Protein AF-A0A4U5P1Z9-F1 (afdb_monomer_lite)

Secondary structure (DSSP, 8-state):
------PPP------------------SSPPP-----HHHHHHHHHHHHHHHHS--------S----PPPPHHHHHHHHHHHHHS-SS-----EEEEEEHHHH--SS--GGG--SSS---HHHH-TTSTTTGGGSTT-GGGG--S--BTTTB-EEEEE-TT----S---GGGPPP-----SSS--------GGGHHHHHHHHHHHSHHHHHH-TTGGG--

Structure (mmCIF, N/CA/C/O backbone):
data_AF-A0A4U5P1Z9-F1
#
_entry.id   AF-A0A4U5P1Z9-F1
#
loop_
_atom_site.group_PDB
_atom_site.id
_atom_site.type_symbol
_atom_site.label_atom_id
_atom_site.label_alt_id
_atom_site.label_comp_id
_atom_site.label_asym_id
_atom_site.label_entity_id
_atom_site.label_seq_id
_atom_site.pdbx_PDB_ins_code
_atom_site.Cartn_x
_atom_site.Cartn_y
_atom_site.Cartn_z
_atom_site.occupancy
_atom_site.B_iso_or_equiv
_atom_site.auth_seq_id
_atom_site.auth_comp_id
_atom_site.auth_asym_id
_atom_site.auth_atom_id
_atom_site.pdbx_PDB_model_num
ATOM 1 N N . MET A 1 1 ? -5.601 13.760 -4.800 1.00 34.75 1 MET A N 1
ATOM 2 C CA . MET A 1 1 ? -6.295 14.333 -5.981 1.00 34.75 1 MET A CA 1
ATOM 3 C C . MET A 1 1 ? -6.859 13.186 -6.807 1.00 34.75 1 MET A C 1
ATOM 5 O O . MET A 1 1 ? -6.092 12.297 -7.129 1.00 34.75 1 MET A O 1
ATOM 9 N N . GLY A 1 2 ? -8.162 13.181 -7.109 1.00 34.03 2 GLY A N 1
ATOM 10 C CA . GLY A 1 2 ? -8.823 12.127 -7.897 1.00 34.03 2 GLY A CA 1
ATOM 11 C C . GLY A 1 2 ? -9.352 12.617 -9.253 1.00 34.03 2 GLY A C 1
ATOM 12 O O . GLY A 1 2 ? -9.637 13.803 -9.425 1.00 34.03 2 GLY A O 1
ATOM 13 N N . THR A 1 3 ? -9.518 11.695 -10.206 1.00 33.50 3 THR A N 1
ATOM 14 C CA . THR A 1 3 ? -10.058 11.907 -11.570 1.00 33.50 3 THR A CA 1
ATOM 15 C C . THR A 1 3 ? -10.601 10.568 -12.111 1.00 33.50 3 THR A C 1
ATOM 17 O O . THR A 1 3 ? -9.949 9.564 -11.882 1.00 33.50 3 THR A O 1
ATOM 20 N N . THR A 1 4 ? -11.721 10.405 -12.843 1.00 28.98 4 THR A N 1
ATOM 21 C CA . THR A 1 4 ? -12.802 11.295 -13.325 1.00 28.98 4 THR A CA 1
ATOM 22 C C . THR A 1 4 ? -14.050 10.474 -13.741 1.00 28.98 4 THR A C 1
ATOM 24 O O . THR A 1 4 ? -13.951 9.404 -14.331 1.00 28.98 4 THR A O 1
ATOM 27 N N . ARG A 1 5 ? -15.237 11.069 -13.537 1.00 31.80 5 ARG A N 1
ATOM 28 C CA . ARG A 1 5 ? -16.588 10.730 -14.057 1.00 31.80 5 ARG A CA 1
ATOM 29 C C . ARG A 1 5 ? -16.705 10.655 -15.598 1.00 31.80 5 ARG A C 1
ATOM 31 O O . ARG A 1 5 ? -16.198 11.528 -16.300 1.00 31.80 5 ARG A O 1
ATOM 38 N N . ARG A 1 6 ? -17.589 9.789 -16.130 1.00 27.52 6 ARG A N 1
ATOM 39 C CA . ARG A 1 6 ? -18.105 9.874 -17.522 1.00 27.52 6 ARG A CA 1
ATOM 40 C C . ARG A 1 6 ? -19.586 10.293 -17.560 1.00 27.52 6 ARG A C 1
ATOM 42 O O . ARG A 1 6 ? -20.479 9.549 -17.174 1.00 27.52 6 ARG A O 1
ATOM 49 N N . ARG A 1 7 ? -19.851 11.510 -18.049 1.00 32.28 7 ARG A N 1
ATOM 50 C CA . ARG A 1 7 ? -21.178 12.159 -18.134 1.00 32.28 7 ARG A CA 1
ATOM 51 C C . ARG A 1 7 ? -21.923 11.745 -19.417 1.00 32.28 7 ARG A C 1
ATOM 53 O O . ARG A 1 7 ? -21.401 11.954 -20.511 1.00 32.28 7 ARG A O 1
ATOM 60 N N . LYS A 1 8 ? -23.166 11.248 -19.322 1.00 30.70 8 LYS A N 1
ATOM 61 C CA . LYS A 1 8 ? -24.110 11.184 -20.463 1.00 30.70 8 LYS A CA 1
ATOM 62 C C . LYS A 1 8 ? -24.981 12.448 -20.496 1.00 30.70 8 LYS A C 1
ATOM 64 O O . LYS A 1 8 ? -25.552 12.864 -19.495 1.00 30.70 8 LYS A O 1
ATOM 69 N N . ARG A 1 9 ? -25.040 13.071 -21.675 1.00 31.81 9 ARG A N 1
ATOM 70 C CA . ARG A 1 9 ? -25.799 14.287 -22.019 1.00 31.81 9 ARG A CA 1
ATOM 71 C C . ARG A 1 9 ? -27.313 14.018 -22.011 1.00 31.81 9 ARG A C 1
ATOM 73 O O . ARG A 1 9 ? -27.753 13.080 -22.670 1.00 31.81 9 ARG A O 1
ATOM 80 N N . ARG A 1 10 ? -28.110 14.917 -21.422 1.00 29.05 10 ARG A N 1
ATOM 81 C CA . ARG A 1 10 ? -29.519 15.126 -21.803 1.00 29.05 10 ARG A CA 1
ATOM 82 C C . ARG A 1 10 ? -29.829 16.628 -21.818 1.00 29.05 10 ARG A C 1
ATOM 84 O O . ARG A 1 10 ? -29.488 17.343 -20.883 1.00 29.05 10 ARG A O 1
ATOM 91 N N . LEU A 1 11 ? -30.378 17.095 -22.937 1.00 32.59 11 LEU A N 1
ATOM 92 C CA . LEU A 1 11 ? -30.862 18.459 -23.182 1.00 32.59 11 LEU A CA 1
ATOM 93 C C . LEU A 1 11 ? -32.264 18.622 -22.568 1.00 32.59 11 LEU A C 1
ATOM 95 O O . LEU A 1 11 ? -33.052 17.699 -22.744 1.00 32.59 11 LEU A O 1
ATOM 99 N N . THR A 1 12 ? -32.562 19.758 -21.909 1.00 30.44 12 THR A N 1
ATOM 100 C CA . THR A 1 12 ? -33.564 20.791 -22.308 1.00 30.44 12 THR A CA 1
ATOM 101 C C . THR A 1 12 ? -33.923 21.779 -21.170 1.00 30.44 12 THR A C 1
ATOM 103 O O . THR A 1 12 ? -34.332 21.357 -20.099 1.00 30.44 12 THR A O 1
ATOM 106 N N . ASN A 1 13 ? -33.786 23.077 -21.490 1.00 28.55 13 ASN A N 1
ATOM 107 C CA . ASN A 1 13 ? -34.477 24.330 -21.097 1.00 28.55 13 ASN A CA 1
ATOM 108 C C . ASN A 1 13 ? -35.061 24.652 -19.691 1.00 28.55 13 ASN A C 1
ATOM 110 O O . ASN A 1 13 ? -36.031 24.054 -19.249 1.00 28.55 13 ASN A O 1
ATOM 114 N N . SER A 1 14 ? -34.536 25.778 -19.160 1.00 31.12 14 SER A N 1
ATOM 115 C CA . SER A 1 14 ? -35.133 26.953 -18.463 1.00 31.12 14 SER A CA 1
ATOM 116 C C . SER A 1 14 ? -36.210 26.778 -17.377 1.00 31.12 14 SER A C 1
ATOM 118 O O . SER A 1 14 ? -37.338 26.436 -17.705 1.00 31.12 14 SER A O 1
ATOM 120 N N . SER A 1 15 ? -35.944 27.221 -16.138 1.00 27.89 15 SER A N 1
ATOM 121 C CA . SER A 1 15 ? -36.161 28.594 -15.614 1.00 27.89 15 SER A CA 1
ATOM 122 C C . SER A 1 15 ? -36.062 28.634 -14.072 1.00 27.89 15 SER A C 1
ATOM 124 O O . SER A 1 15 ? -36.675 27.806 -13.415 1.00 27.89 15 SER A O 1
ATOM 126 N N . SER A 1 16 ? -35.309 29.619 -13.559 1.00 32.00 16 SER A N 1
ATOM 127 C CA . SER A 1 16 ? -35.405 30.339 -12.264 1.00 32.00 16 SER A CA 1
ATOM 128 C C . SER A 1 16 ? -35.694 29.620 -10.929 1.00 32.00 16 SER A C 1
ATOM 130 O O . SER A 1 16 ? -36.785 29.113 -10.710 1.00 32.00 16 SER A O 1
ATOM 132 N N . GLU A 1 17 ? -34.743 29.850 -10.010 1.00 32.66 17 GLU A N 1
ATOM 133 C CA . GLU A 1 17 ? -34.870 30.102 -8.559 1.00 32.66 17 GLU A CA 1
ATOM 134 C C . GLU A 1 17 ? -35.339 28.990 -7.605 1.00 32.66 17 GLU A C 1
ATOM 136 O O . GLU A 1 17 ? -36.446 28.472 -7.691 1.00 32.66 17 GLU A O 1
ATOM 141 N N . GLY A 1 18 ? -34.517 28.770 -6.570 1.00 32.03 18 GLY A N 1
ATOM 142 C CA . GLY A 1 18 ? -34.964 28.269 -5.271 1.00 32.03 18 GLY A CA 1
ATOM 143 C C . GLY A 1 18 ? -34.290 26.980 -4.808 1.00 32.03 18 GLY A C 1
ATOM 144 O O . GLY A 1 18 ? -34.460 25.936 -5.420 1.00 32.03 18 GLY A O 1
ATOM 145 N N . ASN A 1 19 ? -33.630 27.077 -3.651 1.00 30.73 19 ASN A N 1
ATOM 146 C CA . ASN A 1 19 ? -33.148 26.000 -2.778 1.00 30.73 19 ASN A CA 1
ATOM 147 C C . ASN A 1 19 ? -31.841 25.311 -3.190 1.00 30.73 19 ASN A C 1
ATOM 149 O O . ASN A 1 19 ? -31.827 24.262 -3.827 1.00 30.73 19 ASN A O 1
ATOM 153 N N . VAL A 1 20 ? -30.727 25.855 -2.687 1.00 35.28 20 VAL A N 1
ATOM 154 C CA . VAL A 1 20 ? -29.512 25.066 -2.435 1.00 35.28 20 VAL A CA 1
ATOM 155 C C . VAL A 1 20 ? -29.826 24.150 -1.250 1.00 35.28 20 VAL A C 1
ATOM 157 O O . VAL A 1 20 ? -29.559 24.479 -0.098 1.00 35.28 20 VAL A O 1
ATOM 160 N N . ALA A 1 21 ? -30.505 23.042 -1.538 1.00 34.25 21 ALA A N 1
ATOM 161 C CA . ALA A 1 21 ? -30.550 21.902 -0.644 1.00 34.25 21 ALA A CA 1
ATOM 162 C C . ALA A 1 21 ? -29.134 21.318 -0.592 1.00 34.25 21 ALA A C 1
ATOM 164 O O . ALA A 1 21 ? -28.518 21.076 -1.631 1.00 34.25 21 ALA A O 1
ATOM 165 N N . SER A 1 22 ? -28.602 21.148 0.616 1.00 45.97 22 SER A N 1
ATOM 166 C CA . SER A 1 22 ? -27.398 20.364 0.853 1.00 45.97 22 SER A CA 1
ATOM 167 C C . SER A 1 22 ? -27.720 18.903 0.547 1.00 45.97 22 SER A C 1
ATOM 169 O O . SER A 1 22 ? -28.154 18.155 1.420 1.00 45.97 22 SER A O 1
ATOM 171 N N . GLU A 1 23 ? -27.556 18.507 -0.708 1.00 39.09 23 GLU A N 1
ATOM 172 C CA . GLU A 1 23 ? -27.445 17.101 -1.079 1.00 39.09 23 GLU A CA 1
ATOM 173 C C . GLU A 1 23 ? -26.059 16.624 -0.629 1.00 39.09 23 GLU A C 1
ATOM 175 O O . GLU A 1 23 ? -25.105 16.593 -1.405 1.00 39.09 23 GLU A O 1
ATOM 180 N N . THR A 1 24 ? -25.918 16.291 0.656 1.00 43.62 24 THR A N 1
ATOM 181 C CA . THR A 1 24 ? -24.942 15.275 1.053 1.00 43.62 24 THR A CA 1
ATOM 182 C C . THR A 1 24 ? -25.534 13.946 0.615 1.00 43.62 24 THR A C 1
ATOM 184 O O . THR A 1 24 ? -26.192 13.256 1.387 1.00 43.62 24 THR A O 1
ATOM 187 N N . ASP A 1 25 ? -25.392 13.656 -0.674 1.00 43.91 25 ASP A N 1
ATOM 188 C CA . ASP A 1 25 ? -25.542 12.304 -1.184 1.00 43.91 25 ASP A CA 1
ATOM 189 C C . ASP A 1 25 ? -24.443 11.505 -0.467 1.00 43.91 25 ASP A C 1
ATOM 191 O O . ASP A 1 25 ? -23.256 11.723 -0.727 1.00 43.91 25 ASP A O 1
ATOM 195 N N . GLU A 1 26 ? -24.820 10.714 0.543 1.00 57.31 26 GLU A N 1
ATOM 196 C CA . GLU A 1 26 ? -23.933 9.825 1.306 1.00 57.31 26 GLU A CA 1
ATOM 197 C C . GLU A 1 26 ? -23.471 8.690 0.385 1.00 57.31 26 GLU A C 1
ATOM 199 O O . GLU A 1 26 ? -23.819 7.523 0.535 1.00 57.31 26 GLU A O 1
ATOM 204 N N . THR A 1 27 ? -22.730 9.046 -0.659 1.00 63.09 27 THR A N 1
ATOM 205 C CA . THR A 1 27 ? -22.165 8.087 -1.590 1.00 63.09 27 THR A CA 1
ATOM 206 C C . THR A 1 27 ? -21.094 7.301 -0.856 1.00 63.09 27 THR A C 1
ATOM 208 O O . THR A 1 27 ? -20.090 7.881 -0.438 1.00 63.09 27 THR A O 1
ATOM 211 N N . PHE A 1 28 ? -21.312 5.993 -0.732 1.00 69.94 28 PHE A N 1
ATOM 212 C CA . PHE A 1 28 ? -20.343 5.033 -0.219 1.00 69.94 28 PHE A CA 1
ATOM 213 C C . PHE A 1 28 ? -18.974 5.227 -0.892 1.00 69.94 28 PHE A C 1
ATOM 215 O O . PHE A 1 28 ? -18.871 5.181 -2.122 1.00 69.94 28 PHE A O 1
ATOM 222 N N . GLY A 1 29 ? -17.939 5.476 -0.086 1.00 78.12 29 GLY A N 1
ATOM 223 C CA . GLY A 1 29 ? -16.565 5.671 -0.547 1.00 78.12 29 GLY A CA 1
ATOM 224 C C . GLY A 1 29 ? -15.743 6.587 0.362 1.00 78.12 29 GLY A C 1
ATOM 225 O O . GLY A 1 29 ? -16.249 7.182 1.313 1.00 78.12 29 GLY A O 1
ATOM 226 N N . PHE A 1 30 ? -14.451 6.712 0.059 1.00 84.12 30 PHE A N 1
ATOM 227 C CA . PHE A 1 30 ? -13.559 7.604 0.795 1.00 84.12 30 PHE A CA 1
ATOM 228 C C . PHE A 1 30 ? -13.762 9.062 0.376 1.00 84.12 30 PHE A C 1
ATOM 230 O O . PHE A 1 30 ? -13.747 9.407 -0.809 1.00 84.12 30 PHE A O 1
ATOM 237 N N . HIS A 1 31 ? -13.912 9.944 1.362 1.00 86.62 31 HIS A N 1
ATOM 238 C CA . HIS A 1 31 ? -13.997 11.382 1.129 1.00 86.62 31 HIS A CA 1
ATOM 239 C C . HIS A 1 31 ? -12.607 12.019 1.071 1.00 86.62 31 HIS A C 1
ATOM 241 O O . HIS A 1 31 ? -11.658 11.553 1.700 1.00 86.62 31 HIS A O 1
ATOM 247 N N . SER A 1 32 ? -12.483 13.113 0.315 1.00 86.94 32 SER A N 1
ATOM 248 C CA . SER A 1 32 ? -11.229 13.868 0.254 1.00 86.94 32 SER A CA 1
ATOM 249 C C . SER A 1 32 ? -10.907 14.487 1.615 1.00 86.94 32 SER A C 1
ATOM 251 O O . SER A 1 32 ? -11.708 15.252 2.151 1.00 86.94 32 SER A O 1
ATOM 253 N N . GLY A 1 33 ? -9.734 14.153 2.151 1.00 86.62 33 GLY A N 1
ATOM 254 C CA . GLY A 1 33 ? -9.156 14.805 3.324 1.00 86.62 33 GLY A CA 1
ATOM 255 C C . GLY A 1 33 ? -8.413 16.098 2.974 1.00 86.62 33 GLY A C 1
ATOM 256 O O . GLY A 1 33 ? -8.414 16.545 1.825 1.00 86.62 33 GLY A O 1
ATOM 257 N N . SER A 1 34 ? -7.769 16.688 3.980 1.00 90.12 34 SER A N 1
ATOM 258 C CA . SER A 1 34 ? -6.856 17.824 3.808 1.00 90.12 34 SER A CA 1
ATOM 259 C C . SER A 1 34 ? -5.552 17.401 3.125 1.00 90.12 34 SER A C 1
ATOM 261 O O . SER A 1 34 ? -5.161 16.236 3.191 1.00 90.12 34 SER A O 1
ATOM 263 N N . ASP A 1 35 ? -4.858 18.358 2.508 1.00 94.00 35 ASP A N 1
ATOM 264 C CA . ASP A 1 35 ? -3.491 18.155 2.023 1.00 94.00 35 ASP A CA 1
ATOM 265 C C . ASP A 1 35 ? -2.502 18.173 3.201 1.00 94.00 35 ASP A C 1
ATOM 267 O O . ASP A 1 35 ? -2.660 18.961 4.134 1.00 94.00 35 ASP A O 1
ATOM 271 N N . PHE A 1 36 ? -1.469 17.328 3.135 1.00 94.88 36 PHE A N 1
ATOM 272 C CA . PHE A 1 36 ? -0.428 17.220 4.159 1.00 94.88 36 PHE A CA 1
ATOM 273 C C . PHE A 1 36 ? 0.962 17.122 3.529 1.00 94.88 36 PHE A C 1
ATOM 275 O O . PHE A 1 36 ? 1.159 16.465 2.505 1.00 94.88 36 PHE A O 1
ATOM 282 N N . THR A 1 37 ? 1.952 17.709 4.194 1.00 96.75 37 THR A N 1
ATOM 283 C CA . THR A 1 37 ? 3.350 17.278 4.069 1.00 96.75 37 THR A CA 1
ATOM 284 C C . THR A 1 37 ? 3.603 16.017 4.904 1.00 96.75 37 THR A C 1
ATOM 286 O O . THR A 1 37 ? 2.832 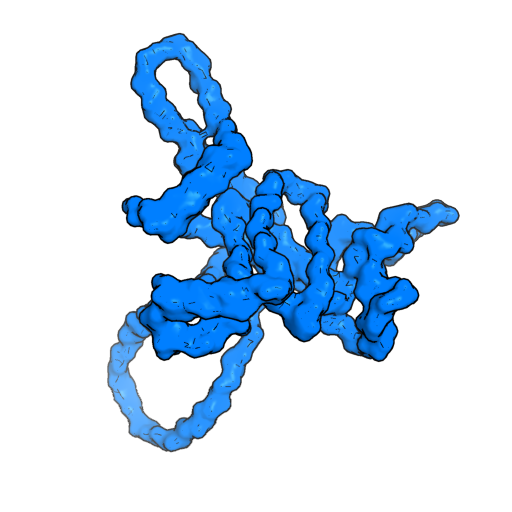15.695 5.807 1.00 96.75 37 THR A O 1
ATOM 289 N N . LEU A 1 38 ? 4.709 15.305 4.648 1.00 95.94 38 LEU A N 1
ATOM 290 C CA . LEU A 1 38 ? 5.081 14.135 5.460 1.00 95.94 38 LEU A CA 1
ATOM 291 C C . LEU A 1 38 ? 5.262 14.489 6.944 1.00 95.94 38 LEU A C 1
ATOM 293 O O . LEU A 1 38 ? 4.816 13.735 7.800 1.00 95.94 38 LEU A O 1
ATOM 297 N N . GLU A 1 39 ? 5.862 15.644 7.245 1.00 97.12 39 GLU A N 1
ATOM 298 C CA . GLU A 1 39 ? 6.083 16.091 8.626 1.00 97.12 39 GLU A CA 1
ATOM 299 C C . GLU A 1 39 ? 4.761 16.390 9.350 1.00 97.12 39 GLU A C 1
ATOM 301 O O . GLU A 1 39 ? 4.590 16.047 10.519 1.00 97.12 39 GLU A O 1
ATOM 306 N N . GLU A 1 40 ? 3.810 17.036 8.672 1.00 97.75 40 GLU A N 1
ATOM 307 C CA . GLU A 1 40 ? 2.489 17.310 9.246 1.00 97.75 40 GLU A CA 1
ATOM 308 C C . GLU A 1 40 ? 1.698 16.018 9.454 1.00 97.75 40 GLU A C 1
ATOM 310 O O . GLU A 1 40 ? 1.094 15.836 10.510 1.00 97.75 40 GLU A O 1
ATOM 315 N N . PHE A 1 41 ? 1.744 15.104 8.482 1.00 97.50 41 PHE A N 1
ATOM 316 C CA . PHE A 1 41 ? 1.058 13.820 8.574 1.00 97.50 41 PHE A CA 1
ATOM 317 C C . PHE A 1 41 ? 1.620 12.949 9.705 1.00 97.50 41 PHE A C 1
ATOM 319 O O . PHE A 1 41 ? 0.856 12.324 10.434 1.00 97.50 41 PHE A O 1
ATOM 326 N N . GLU A 1 42 ? 2.941 12.935 9.898 1.00 97.12 42 GLU A N 1
ATOM 327 C CA . GLU A 1 42 ? 3.586 12.219 11.004 1.00 97.12 42 GLU A CA 1
ATOM 328 C C . GLU A 1 42 ? 3.128 12.753 12.369 1.00 97.12 42 GLU A C 1
ATOM 330 O O . GLU A 1 42 ? 2.801 11.969 13.263 1.00 97.12 42 GLU A O 1
ATOM 335 N N . LYS A 1 43 ? 3.035 14.082 12.525 1.00 97.25 43 LYS A N 1
ATOM 336 C CA . LYS A 1 43 ? 2.525 14.708 13.757 1.00 97.25 43 LYS A CA 1
ATOM 337 C C . LYS A 1 43 ? 1.065 14.346 14.016 1.00 97.25 43 LYS A C 1
ATOM 339 O O . LYS A 1 43 ? 0.727 14.006 15.147 1.00 97.25 43 LYS A O 1
ATOM 344 N N . GLU A 1 44 ? 0.225 14.390 12.985 1.00 96.75 44 GLU A N 1
ATOM 345 C CA . GLU A 1 44 ? -1.191 14.019 13.086 1.00 96.75 44 GLU A CA 1
ATOM 346 C C . GLU A 1 44 ? -1.355 12.535 13.445 1.00 96.75 44 GLU A C 1
ATOM 348 O O . GLU A 1 44 ? -2.117 12.185 14.345 1.00 96.75 44 GLU A O 1
ATOM 353 N N . ALA A 1 45 ? -0.579 11.654 12.808 1.00 96.56 45 ALA A N 1
ATOM 354 C CA . ALA A 1 45 ? -0.587 10.221 13.081 1.00 96.56 45 ALA A CA 1
ATOM 355 C C . ALA A 1 45 ? -0.153 9.901 14.521 1.00 96.56 45 ALA A C 1
ATOM 357 O O . ALA A 1 45 ? -0.778 9.073 15.192 1.00 96.56 45 ALA A O 1
ATOM 358 N N . ALA A 1 46 ? 0.894 10.572 15.008 1.00 94.44 46 ALA A N 1
ATOM 359 C CA . ALA A 1 46 ? 1.369 10.429 16.378 1.00 94.44 46 ALA A CA 1
ATOM 360 C C . ALA A 1 46 ? 0.331 10.933 17.392 1.00 94.44 46 ALA A C 1
ATOM 362 O O . ALA A 1 46 ? 0.050 10.239 18.371 1.00 94.44 46 ALA A O 1
ATOM 363 N N . TYR A 1 47 ? -0.272 12.097 17.131 1.00 94.75 47 TYR A N 1
ATOM 364 C CA . TYR A 1 47 ? -1.328 12.667 17.967 1.00 94.75 47 TYR A CA 1
ATOM 365 C C . TYR A 1 47 ? -2.547 11.742 18.044 1.00 94.75 47 TYR A C 1
ATOM 367 O O . TYR A 1 47 ? -3.018 11.439 19.138 1.00 94.75 47 TYR A O 1
ATOM 375 N N . PHE A 1 48 ? -3.003 11.214 16.904 1.00 95.38 48 PHE A N 1
ATOM 376 C CA . PHE A 1 48 ? -4.099 10.248 16.855 1.00 95.38 48 PHE A CA 1
ATOM 377 C C . PHE A 1 48 ? -3.811 9.017 17.722 1.00 95.38 48 PHE A C 1
ATOM 379 O O . PHE A 1 48 ? -4.630 8.651 18.564 1.00 95.38 48 PHE A O 1
ATOM 386 N N . LYS A 1 49 ? -2.635 8.397 17.559 1.00 93.31 49 LYS A N 1
ATOM 387 C CA . LYS A 1 49 ? -2.250 7.190 18.308 1.00 93.31 49 LYS A CA 1
ATOM 388 C C . LYS A 1 49 ? -2.167 7.468 19.814 1.00 93.31 49 LYS A C 1
ATOM 390 O O . LYS A 1 49 ? -2.613 6.649 20.614 1.00 93.31 49 LYS A O 1
ATOM 395 N N . GLU A 1 50 ? -1.648 8.632 20.205 1.00 91.56 50 GLU A N 1
ATOM 396 C CA . GLU A 1 50 ? -1.585 9.057 21.606 1.00 91.56 50 GLU A CA 1
ATOM 397 C C . GLU A 1 50 ? -2.969 9.340 22.198 1.00 91.56 50 GLU A C 1
ATOM 399 O O . GLU A 1 50 ? -3.247 8.903 23.309 1.00 91.56 50 GLU A O 1
ATOM 404 N N . CYS A 1 51 ? -3.870 10.002 21.475 1.00 90.81 51 CYS A N 1
ATOM 405 C CA . CYS A 1 51 ? -5.234 10.221 21.953 1.00 90.81 51 CYS A CA 1
ATOM 406 C C . CYS A 1 51 ? -6.037 8.919 22.051 1.00 90.81 51 CYS A C 1
ATOM 408 O O . CYS A 1 51 ? -6.792 8.748 23.006 1.00 90.81 51 CYS A O 1
ATOM 410 N N . TYR A 1 52 ? -5.865 8.010 21.089 1.00 92.38 52 TYR A N 1
ATOM 411 C CA . TYR A 1 52 ? -6.621 6.762 21.028 1.00 92.38 52 TYR A CA 1
ATOM 412 C C . TYR A 1 52 ? -6.184 5.765 22.108 1.00 92.38 52 TYR A C 1
ATOM 414 O O . TYR A 1 52 ? -7.016 5.208 22.817 1.00 92.38 52 TYR A O 1
ATOM 422 N N . PHE A 1 53 ? -4.872 5.559 22.268 1.00 90.50 53 PHE A N 1
ATOM 423 C CA . PHE A 1 53 ? -4.332 4.549 23.185 1.00 90.50 53 PHE A CA 1
ATOM 424 C C . PHE A 1 53 ? -3.778 5.134 24.491 1.00 90.50 53 PHE A C 1
ATOM 426 O O . PHE A 1 53 ? -3.727 4.442 25.502 1.00 90.50 53 PHE A O 1
ATOM 433 N N . GLY A 1 54 ? -3.360 6.400 24.514 1.00 72.75 54 GLY A N 1
ATOM 434 C CA . GLY A 1 54 ? -2.591 6.985 25.620 1.00 72.75 54 GLY A CA 1
ATOM 435 C C . GLY A 1 54 ? -3.360 7.197 26.925 1.00 72.75 54 GLY A C 1
ATOM 436 O O . GLY A 1 54 ? -2.733 7.451 27.953 1.00 72.75 54 GLY A O 1
ATOM 437 N N . THR A 1 55 ? -4.686 7.046 26.931 1.00 60.38 55 THR A N 1
ATOM 438 C CA . THR A 1 55 ? -5.497 7.172 28.150 1.00 60.38 55 THR A CA 1
ATOM 439 C C . THR A 1 55 ? -5.929 5.796 28.634 1.00 60.38 55 THR A C 1
ATOM 441 O O . THR A 1 55 ? -7.069 5.375 28.458 1.00 60.38 55 THR A O 1
ATOM 444 N N . LYS A 1 56 ? 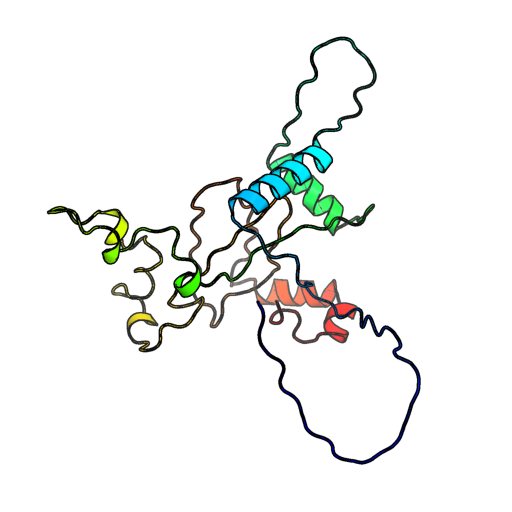-5.013 5.070 29.275 1.00 53.75 56 LYS A N 1
ATOM 445 C CA . LYS A 1 56 ? -5.438 3.996 30.170 1.00 53.75 56 LYS A CA 1
ATOM 446 C C . LYS A 1 56 ? -5.883 4.674 31.461 1.00 53.75 56 LYS A C 1
ATOM 448 O O . LYS A 1 56 ? -5.038 5.205 32.178 1.00 53.75 56 LYS A O 1
ATOM 453 N N . ASP A 1 57 ? -7.188 4.683 31.732 1.00 48.31 57 ASP A N 1
ATOM 454 C CA . ASP A 1 57 ? -7.759 5.022 33.041 1.00 48.31 57 ASP A CA 1
ATOM 455 C C . ASP A 1 57 ? -7.193 4.061 34.100 1.00 48.31 57 ASP A C 1
ATOM 457 O O . ASP A 1 57 ? -7.812 3.072 34.494 1.00 48.31 57 ASP A O 1
ATOM 461 N N . LEU A 1 58 ? -5.968 4.319 34.552 1.00 45.94 58 LEU A N 1
ATOM 462 C CA . LEU A 1 58 ? -5.463 3.771 35.791 1.00 45.94 58 LEU A CA 1
ATOM 463 C C . LEU A 1 58 ? -5.993 4.679 36.886 1.00 45.94 58 LEU A C 1
ATOM 465 O O . LEU A 1 58 ? -5.452 5.746 37.176 1.00 45.94 58 LEU A O 1
ATOM 469 N N . MET A 1 59 ? -7.094 4.227 37.481 1.00 48.03 59 MET A N 1
ATOM 470 C CA . MET A 1 59 ? -7.357 4.529 38.875 1.00 48.03 59 MET A CA 1
ATOM 471 C C . MET A 1 59 ? -6.058 4.309 39.661 1.00 48.03 59 MET A C 1
ATOM 473 O O . MET A 1 59 ? -5.565 3.190 39.745 1.00 48.03 59 MET A O 1
ATOM 477 N N . ASP A 1 60 ? -5.515 5.418 40.155 1.00 56.97 60 ASP A N 1
ATOM 478 C CA . ASP A 1 60 ? -4.929 5.566 41.484 1.00 56.97 60 ASP A CA 1
ATOM 479 C C . ASP A 1 60 ? -4.036 4.410 41.971 1.00 56.97 60 ASP A C 1
ATOM 481 O O . ASP A 1 60 ? -4.505 3.518 42.671 1.00 56.97 60 ASP A O 1
ATOM 485 N N . ASP A 1 61 ? -2.737 4.471 41.659 1.00 46.62 61 ASP A N 1
ATOM 486 C CA . ASP A 1 61 ? -1.707 4.220 42.679 1.00 46.62 61 ASP A CA 1
ATOM 487 C C . ASP A 1 61 ? -0.358 4.841 42.268 1.00 46.62 61 ASP A C 1
ATOM 489 O O . ASP A 1 61 ? 0.484 4.202 41.645 1.00 46.62 61 ASP A O 1
ATOM 493 N N . GLY A 1 62 ? -0.190 6.135 42.564 1.00 53.50 62 GLY A N 1
ATOM 494 C CA . GLY A 1 62 ? 1.061 6.761 43.029 1.00 53.50 62 GLY A CA 1
ATOM 495 C C . GLY A 1 62 ? 2.418 6.555 42.328 1.00 53.50 62 GLY A C 1
ATOM 496 O O . GLY A 1 62 ? 3.401 7.060 42.865 1.00 53.50 62 GLY A O 1
ATOM 497 N N . ASN A 1 63 ? 2.532 5.881 41.184 1.00 50.94 63 ASN A N 1
ATOM 498 C CA . ASN A 1 63 ? 3.812 5.590 40.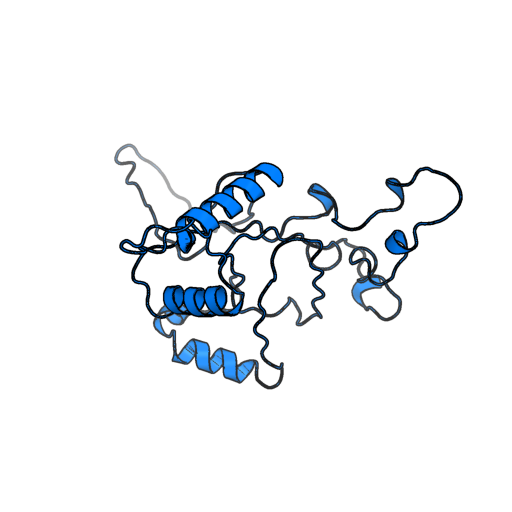536 1.00 50.94 63 ASN A CA 1
ATOM 499 C C . ASN A 1 63 ? 3.761 5.896 39.036 1.00 50.94 63 ASN A C 1
ATOM 501 O O . ASN A 1 63 ? 2.866 5.437 38.339 1.00 50.94 63 ASN A O 1
ATOM 505 N N . GLU A 1 64 ? 4.735 6.701 38.599 1.00 53.78 64 GLU A N 1
ATOM 506 C CA . GLU A 1 64 ? 5.165 7.017 37.227 1.00 53.78 64 GLU A CA 1
ATOM 507 C C . GLU A 1 64 ? 4.184 6.649 36.099 1.00 53.78 64 GLU A C 1
ATOM 509 O O . GLU A 1 64 ? 4.006 5.482 35.759 1.00 53.78 64 GLU A O 1
ATOM 514 N N . THR A 1 65 ? 3.602 7.669 35.457 1.00 53.53 65 THR A N 1
ATOM 515 C CA . THR A 1 65 ? 2.804 7.561 34.227 1.00 53.53 65 THR A CA 1
ATOM 516 C C . THR A 1 65 ? 3.610 6.876 33.120 1.00 53.53 65 THR A C 1
ATOM 518 O O . THR A 1 65 ? 4.288 7.521 32.320 1.00 53.53 65 THR A O 1
ATOM 521 N N . GLN A 1 66 ? 3.556 5.546 33.065 1.00 55.31 66 GLN A N 1
ATOM 522 C CA . GLN A 1 66 ? 4.081 4.784 31.943 1.00 55.31 66 GLN A CA 1
ATOM 523 C C . GLN A 1 66 ? 3.191 5.066 30.736 1.00 55.31 66 GLN A C 1
ATOM 525 O O . GLN A 1 66 ? 2.032 4.652 30.693 1.00 55.31 66 GLN A O 1
ATOM 530 N N . LYS A 1 67 ? 3.742 5.795 29.759 1.00 65.12 67 LYS A N 1
ATOM 531 C CA . LYS A 1 67 ? 3.146 5.935 28.431 1.00 65.12 67 LYS A CA 1
ATOM 532 C C . LYS A 1 67 ? 2.968 4.525 27.870 1.00 65.12 67 LYS A C 1
ATOM 534 O O . LYS A 1 67 ? 3.951 3.832 27.618 1.00 65.12 67 LYS A O 1
ATOM 539 N N . TRP A 1 68 ? 1.722 4.073 27.776 1.00 73.50 68 TRP A N 1
ATOM 540 C CA . TRP A 1 68 ? 1.423 2.762 27.221 1.00 73.50 68 TRP A CA 1
ATOM 541 C C . TRP A 1 68 ? 1.526 2.847 25.701 1.00 73.50 68 TRP A C 1
ATOM 543 O O . TRP A 1 68 ? 0.838 3.646 25.068 1.00 73.50 68 TRP A O 1
ATOM 553 N N . GLU A 1 69 ? 2.408 2.035 25.129 1.00 84.69 69 GLU A N 1
ATOM 554 C CA . GLU A 1 69 ? 2.498 1.834 23.688 1.00 84.69 69 GLU A CA 1
ATOM 555 C C . GLU A 1 69 ? 1.842 0.488 23.352 1.00 84.69 69 GLU A C 1
ATOM 557 O O . GLU A 1 69 ? 2.238 -0.533 23.926 1.00 84.69 69 GLU A O 1
ATOM 562 N N . PRO A 1 70 ? 0.823 0.465 22.475 1.00 91.12 70 PRO A N 1
ATOM 563 C CA . PRO A 1 70 ? 0.148 -0.772 22.107 1.00 91.12 70 PRO A CA 1
ATOM 564 C C . PRO A 1 70 ? 1.063 -1.652 21.245 1.00 91.12 70 PRO A C 1
ATOM 566 O O . PRO A 1 70 ? 1.808 -1.154 20.395 1.00 91.12 70 PRO A O 1
ATOM 569 N N . SER A 1 71 ? 0.988 -2.967 21.449 1.00 94.31 71 SER A N 1
ATOM 570 C CA . SER A 1 71 ? 1.634 -3.949 20.573 1.00 94.31 71 SER A CA 1
ATOM 571 C C . SER A 1 71 ? 0.933 -4.043 19.210 1.00 94.31 71 SER A C 1
ATOM 573 O O . SER A 1 71 ? -0.150 -3.486 19.007 1.00 94.31 71 SER A O 1
ATOM 575 N N . VAL A 1 72 ? 1.542 -4.759 18.258 1.00 96.38 72 VAL A N 1
ATOM 576 C CA . VAL A 1 72 ? 0.922 -5.013 16.945 1.00 96.38 72 VAL A CA 1
ATOM 577 C C . VAL A 1 72 ? -0.374 -5.805 17.120 1.00 96.38 72 VAL A C 1
ATOM 579 O O . VAL A 1 72 ? -1.370 -5.483 16.481 1.00 96.38 72 VAL A O 1
ATOM 582 N N . GLU A 1 73 ? -0.383 -6.773 18.033 1.00 96.56 73 GLU A N 1
ATOM 583 C CA . GLU A 1 73 ? -1.541 -7.600 18.363 1.00 96.56 73 GLU A CA 1
ATOM 584 C C . GLU A 1 73 ? -2.661 -6.782 19.028 1.00 96.56 73 GLU A C 1
ATOM 586 O O . GLU A 1 73 ? -3.836 -6.996 18.729 1.00 96.56 73 GLU A O 1
ATOM 591 N N . ASP A 1 74 ? -2.311 -5.816 19.889 1.00 95.44 74 ASP A N 1
ATOM 592 C CA . ASP A 1 74 ? -3.289 -4.894 20.486 1.00 95.44 74 ASP A CA 1
ATOM 593 C C . ASP A 1 74 ? -3.955 -4.027 19.406 1.00 95.44 74 ASP A C 1
ATOM 595 O O . ASP A 1 74 ? -5.175 -3.860 19.408 1.00 95.44 74 ASP A O 1
ATOM 599 N N . ILE A 1 75 ? -3.164 -3.497 18.463 1.00 96.62 75 ILE A N 1
ATOM 600 C CA . ILE A 1 75 ? -3.668 -2.693 17.339 1.00 96.62 75 ILE A CA 1
ATOM 601 C C . ILE A 1 75 ? -4.530 -3.550 16.403 1.00 96.62 75 ILE A C 1
ATOM 603 O O . ILE A 1 75 ? -5.590 -3.096 15.981 1.00 96.62 75 ILE A O 1
ATOM 607 N N . GLU A 1 76 ? -4.109 -4.774 16.078 1.00 98.25 76 GLU A N 1
ATOM 608 C CA . GLU A 1 76 ? -4.861 -5.689 15.210 1.00 98.25 76 GLU A CA 1
ATOM 609 C C . GLU A 1 76 ? -6.214 -6.068 15.825 1.00 98.25 76 GLU A C 1
ATOM 611 O O . GLU A 1 76 ? -7.249 -5.999 15.158 1.00 98.25 76 GLU A O 1
ATOM 616 N N . GLY A 1 77 ? -6.222 -6.428 17.112 1.00 97.44 77 GLY A N 1
ATOM 617 C CA . GLY A 1 77 ? -7.445 -6.773 17.831 1.00 97.44 77 GLY A CA 1
ATOM 618 C C . GLY A 1 77 ? -8.415 -5.597 17.919 1.00 97.44 77 GLY A C 1
ATOM 619 O O . GLY A 1 77 ? -9.617 -5.764 17.704 1.00 97.44 77 GLY A O 1
ATOM 620 N N . GLU A 1 78 ? -7.894 -4.401 18.186 1.00 96.69 78 GLU A N 1
ATOM 621 C CA . GLU A 1 78 ? -8.706 -3.191 18.254 1.00 96.69 78 GLU A CA 1
ATOM 622 C C . GLU A 1 78 ? -9.240 -2.767 16.882 1.00 96.69 78 GLU A C 1
ATOM 624 O O . GLU A 1 78 ? -10.412 -2.415 16.766 1.00 96.69 78 GLU A O 1
ATOM 629 N N . TYR A 1 79 ? -8.434 -2.893 15.826 1.00 97.81 79 TYR A N 1
ATOM 630 C CA . TYR A 1 79 ? -8.872 -2.664 14.451 1.00 97.81 79 TYR A CA 1
ATOM 631 C C . TYR A 1 79 ? -10.091 -3.523 14.097 1.00 97.81 79 TYR A C 1
ATOM 633 O O . TYR A 1 79 ? -11.123 -3.002 13.669 1.00 97.81 79 TYR A O 1
ATOM 641 N N . TRP A 1 80 ? -10.014 -4.837 14.332 1.00 97.88 80 TRP A N 1
ATOM 642 C CA . TRP A 1 80 ? -11.137 -5.730 14.046 1.00 97.88 80 TRP A CA 1
ATOM 643 C C . TRP A 1 80 ? -12.333 -5.491 14.963 1.00 97.88 80 TRP A C 1
ATOM 645 O O . TRP A 1 80 ? -13.470 -5.632 14.518 1.00 97.88 80 TRP A O 1
ATOM 655 N N . ARG A 1 81 ? -12.121 -5.062 16.214 1.00 97.00 81 ARG A N 1
ATOM 656 C CA . ARG A 1 81 ? -13.222 -4.647 17.092 1.00 97.00 81 ARG A CA 1
ATOM 657 C C . ARG A 1 81 ? -13.982 -3.457 16.501 1.00 97.00 81 ARG A C 1
ATOM 659 O O . ARG A 1 81 ? -15.210 -3.505 16.486 1.00 97.00 81 ARG A O 1
ATOM 666 N N . ILE A 1 82 ? -13.280 -2.435 16.002 1.00 96.81 82 ILE A N 1
ATOM 667 C CA . ILE A 1 82 ? -13.893 -1.265 15.350 1.00 96.81 82 ILE A CA 1
ATOM 668 C C . ILE A 1 82 ? -14.697 -1.706 14.118 1.00 96.81 82 ILE A C 1
ATOM 670 O O . ILE A 1 82 ? -15.843 -1.292 13.958 1.00 96.81 82 ILE A O 1
ATOM 674 N N . VAL A 1 83 ? -14.121 -2.570 13.274 1.00 94.88 83 VAL A N 1
ATOM 675 C CA . VAL A 1 83 ? -14.747 -3.030 12.022 1.00 94.88 83 VAL A CA 1
ATOM 676 C C . VAL A 1 83 ? -15.971 -3.919 12.275 1.00 94.88 83 VAL A C 1
ATOM 678 O O . VAL A 1 83 ? -17.010 -3.731 11.648 1.00 94.88 83 VAL A O 1
ATOM 681 N N . GLU A 1 84 ? -15.875 -4.891 13.182 1.00 94.62 84 GLU A N 1
ATOM 682 C CA . GLU A 1 84 ? -16.943 -5.873 13.411 1.00 94.62 84 GLU A CA 1
ATOM 683 C C . GLU A 1 84 ? -18.026 -5.380 14.378 1.00 94.62 84 GLU A C 1
ATOM 685 O O . GLU A 1 84 ? -19.181 -5.808 14.298 1.00 94.62 84 GLU A O 1
ATOM 690 N N . LYS A 1 85 ? -17.652 -4.541 15.350 1.00 94.38 85 LYS A N 1
ATOM 691 C CA . LYS A 1 85 ? -18.514 -4.098 16.456 1.00 94.38 85 LYS A CA 1
ATOM 692 C C . LYS A 1 85 ? -18.279 -2.614 16.751 1.00 94.38 85 LYS A C 1
ATOM 694 O O . LYS A 1 85 ? -17.779 -2.281 17.832 1.00 94.38 85 LYS A O 1
ATOM 699 N N . PRO A 1 86 ? -18.659 -1.721 15.822 1.00 91.81 86 PRO A N 1
ATOM 700 C CA . PRO A 1 86 ? -18.437 -0.293 15.985 1.00 91.81 86 PRO A CA 1
ATOM 701 C C . PRO A 1 86 ? -19.219 0.232 17.194 1.00 91.81 86 PRO A C 1
ATOM 703 O O . PRO A 1 86 ? -20.447 0.141 17.252 1.00 91.81 86 PRO A O 1
ATOM 706 N N . THR A 1 87 ? -18.498 0.773 18.173 1.00 92.50 87 THR A N 1
ATOM 707 C CA . THR A 1 87 ? -19.063 1.477 19.340 1.00 92.50 87 THR A CA 1
ATOM 708 C C . THR A 1 87 ? -18.961 2.990 19.196 1.00 92.50 87 THR A C 1
ATOM 710 O O . THR A 1 87 ? -19.789 3.715 19.746 1.00 92.50 87 THR A O 1
ATOM 713 N N . GLU A 1 88 ? -17.996 3.455 18.405 1.00 91.19 88 GLU A N 1
ATOM 714 C CA . GLU A 1 88 ? -17.780 4.852 18.062 1.00 91.19 88 GLU A CA 1
ATOM 715 C C . GLU A 1 88 ? -17.368 5.002 16.596 1.00 91.19 88 GLU A C 1
ATOM 717 O O . GLU A 1 88 ? -16.945 4.050 15.938 1.00 91.19 88 GLU A O 1
ATOM 722 N N . GLU A 1 89 ? -17.513 6.221 16.080 1.00 92.88 89 GLU A N 1
ATOM 723 C CA . GLU A 1 89 ? -17.035 6.578 14.750 1.00 92.88 89 GLU A CA 1
ATOM 724 C C . GLU A 1 89 ? -15.533 6.888 14.820 1.00 92.88 89 GLU A C 1
ATOM 726 O O . GLU A 1 89 ? -15.120 7.868 15.443 1.00 92.88 89 GLU A O 1
ATOM 731 N N . VAL A 1 90 ? -14.717 6.064 14.160 1.00 94.75 90 VAL A N 1
ATOM 732 C CA . VAL A 1 90 ? -13.266 6.261 14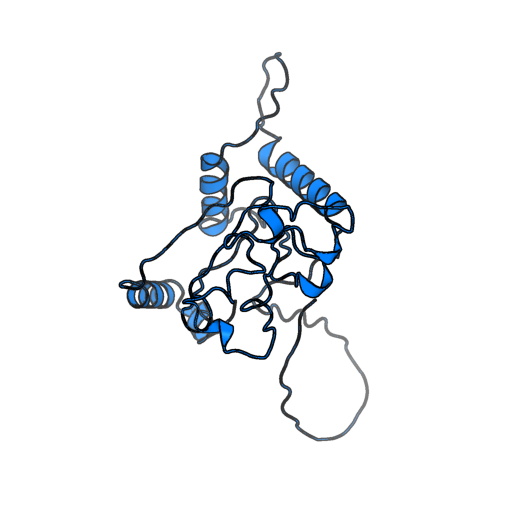.060 1.00 94.75 90 VAL A CA 1
ATOM 733 C C . VAL A 1 90 ? -12.924 6.700 12.641 1.00 94.75 90 VAL A C 1
ATOM 735 O O . VAL A 1 90 ? -13.197 5.987 11.677 1.00 94.75 90 VAL A O 1
ATOM 738 N N . LYS A 1 91 ? -12.320 7.885 12.506 1.00 94.50 91 LYS A N 1
ATOM 739 C CA . LYS A 1 91 ? -11.870 8.438 11.221 1.00 94.50 91 LYS A CA 1
ATOM 740 C C . LYS A 1 91 ? -10.358 8.477 11.181 1.00 94.50 91 LYS A C 1
ATOM 742 O O . LYS A 1 91 ? -9.727 8.966 12.113 1.00 94.50 91 LYS A O 1
ATOM 747 N N . VAL A 1 92 ? -9.804 8.009 10.073 1.00 96.38 92 VAL A N 1
ATOM 748 C CA . VAL A 1 92 ? -8.366 8.011 9.814 1.00 96.38 92 VAL A CA 1
ATOM 749 C C . VAL A 1 92 ? -8.091 8.526 8.413 1.00 96.38 92 VAL A C 1
ATOM 751 O O . VAL A 1 92 ? -8.959 8.501 7.540 1.00 96.38 92 VAL A O 1
ATOM 754 N N . LEU A 1 93 ? -6.876 9.014 8.208 1.00 96.38 93 LEU A N 1
ATOM 755 C CA . LEU A 1 93 ? -6.409 9.510 6.922 1.00 96.38 93 LEU A CA 1
ATOM 756 C C . LEU A 1 93 ? -5.569 8.440 6.230 1.00 96.38 93 LEU A C 1
ATOM 758 O O . LEU A 1 93 ? -4.945 7.603 6.880 1.00 96.38 93 LEU A O 1
ATOM 762 N N . TYR A 1 94 ? -5.530 8.460 4.902 1.00 96.94 94 TYR A N 1
ATOM 763 C CA . TYR A 1 94 ? -4.653 7.582 4.138 1.00 96.94 94 TYR A CA 1
ATOM 764 C C . TYR A 1 94 ? -4.227 8.260 2.835 1.00 96.94 94 TYR A C 1
ATOM 766 O O . TYR A 1 94 ? -5.064 8.626 2.014 1.00 96.94 94 TYR A O 1
ATOM 774 N N . GLY A 1 95 ? -2.919 8.456 2.659 1.00 95.88 95 GLY A N 1
ATOM 775 C CA . GLY A 1 95 ? -2.331 8.937 1.413 1.00 95.88 95 GLY A CA 1
ATOM 776 C C . GLY A 1 95 ? -2.022 7.761 0.496 1.00 95.88 95 GLY A C 1
ATOM 777 O O . GLY A 1 95 ? -0.891 7.279 0.497 1.00 95.88 95 GLY A O 1
ATOM 778 N N . ALA A 1 96 ? -3.026 7.278 -0.234 1.00 93.88 96 ALA A N 1
ATOM 779 C CA . ALA A 1 96 ? -2.887 6.185 -1.195 1.00 93.88 96 ALA A CA 1
ATOM 780 C C . ALA A 1 96 ? -2.597 6.684 -2.619 1.00 93.88 96 ALA A C 1
ATOM 782 O O . ALA A 1 96 ? -2.882 7.838 -2.948 1.00 93.88 96 ALA A O 1
ATOM 783 N N . ASP A 1 97 ? -2.017 5.799 -3.434 1.00 92.62 97 ASP A N 1
ATOM 784 C CA . ASP A 1 97 ? -1.820 5.960 -4.881 1.00 92.62 97 ASP A CA 1
ATOM 785 C C . ASP A 1 97 ? -1.098 7.259 -5.274 1.00 92.62 97 ASP A C 1
ATOM 787 O O . ASP A 1 97 ? -1.405 7.924 -6.267 1.00 92.62 97 ASP A O 1
ATOM 791 N N . LEU A 1 98 ? -0.108 7.652 -4.466 1.00 93.00 98 LEU A N 1
ATOM 792 C CA . LEU A 1 98 ? 0.679 8.851 -4.722 1.00 93.00 98 LEU A CA 1
ATOM 793 C C . LEU A 1 98 ? 1.703 8.566 -5.821 1.00 93.00 98 LEU A C 1
ATOM 795 O O . LEU A 1 98 ? 2.607 7.741 -5.665 1.00 93.00 98 LEU A O 1
ATOM 799 N N . GLU A 1 99 ? 1.599 9.280 -6.938 1.00 90.06 99 GLU A N 1
ATOM 800 C CA . GLU A 1 99 ? 2.497 9.074 -8.071 1.00 90.06 99 GLU A CA 1
ATOM 801 C C . GLU A 1 99 ? 3.932 9.508 -7.751 1.00 90.06 99 GLU A C 1
ATOM 803 O O . GLU A 1 99 ? 4.230 10.695 -7.571 1.00 90.06 99 GLU A O 1
ATOM 808 N N . THR A 1 100 ? 4.868 8.558 -7.780 1.00 92.88 100 THR A N 1
ATOM 809 C CA . THR A 1 100 ? 6.294 8.855 -7.556 1.00 92.88 100 THR A CA 1
ATOM 810 C C . THR A 1 100 ? 6.929 9.672 -8.685 1.00 92.88 100 THR A C 1
ATOM 812 O O . THR A 1 100 ? 8.015 10.232 -8.509 1.00 92.88 100 THR A O 1
ATOM 815 N N . ALA A 1 101 ? 6.265 9.790 -9.840 1.00 88.06 101 ALA A N 1
ATOM 816 C CA . ALA A 1 101 ? 6.638 10.741 -10.886 1.00 88.06 101 ALA A CA 1
ATOM 817 C C . ALA A 1 101 ? 6.477 12.202 -10.424 1.00 88.06 101 ALA A C 1
ATOM 819 O O . ALA A 1 101 ? 7.263 13.056 -10.830 1.00 88.06 101 ALA A O 1
ATOM 820 N N . THR A 1 102 ? 5.502 12.466 -9.549 1.00 89.31 102 THR A N 1
ATOM 821 C CA . THR A 1 102 ? 5.179 13.803 -9.035 1.00 89.31 102 THR A CA 1
ATOM 822 C C . THR A 1 102 ? 5.894 14.084 -7.716 1.00 89.31 102 THR A C 1
ATOM 824 O O . THR A 1 102 ? 6.534 15.123 -7.568 1.00 89.31 102 THR A O 1
ATOM 827 N N . PHE A 1 103 ? 5.820 13.151 -6.764 1.00 90.25 103 PHE A N 1
ATOM 828 C CA . PHE A 1 103 ? 6.344 13.341 -5.404 1.00 90.25 103 PHE A CA 1
ATOM 829 C C . PHE A 1 103 ? 7.786 12.857 -5.215 1.00 90.25 103 PHE A C 1
ATOM 831 O O . PHE A 1 103 ? 8.404 13.118 -4.185 1.00 90.25 103 PHE A O 1
ATOM 838 N N . GLY A 1 104 ? 8.342 12.170 -6.214 1.00 92.56 104 GLY A N 1
ATOM 839 C CA . GLY A 1 104 ? 9.598 11.445 -6.079 1.00 92.56 104 GLY A CA 1
ATOM 840 C C . GLY A 1 104 ? 9.391 10.033 -5.530 1.00 92.56 104 GLY A C 1
ATOM 841 O O . GLY A 1 104 ? 8.358 9.693 -4.959 1.00 92.56 104 GLY A O 1
ATOM 842 N N . SER A 1 105 ? 10.388 9.179 -5.752 1.00 94.19 105 SER A N 1
ATOM 843 C CA . SER A 1 105 ? 10.410 7.817 -5.211 1.00 94.19 105 SER A CA 1
ATOM 844 C C . SER A 1 105 ? 11.168 7.807 -3.886 1.00 94.19 105 SER A C 1
ATOM 846 O O . SER A 1 105 ? 12.113 8.576 -3.720 1.00 94.19 105 SER A O 1
ATOM 848 N N . GLY A 1 106 ? 10.813 6.893 -2.980 1.00 94.44 106 GLY A N 1
ATOM 849 C CA . GLY A 1 106 ? 11.622 6.609 -1.791 1.00 94.44 106 GLY A CA 1
ATOM 850 C C . GLY A 1 106 ? 12.939 5.886 -2.103 1.00 94.44 106 GLY A C 1
ATOM 851 O O . GLY A 1 106 ? 13.799 5.773 -1.234 1.00 94.44 106 GLY A O 1
ATOM 852 N N . PHE A 1 107 ? 13.119 5.391 -3.333 1.00 94.94 107 PHE A N 1
ATOM 853 C CA . PHE A 1 107 ? 14.382 4.823 -3.799 1.00 94.94 107 PHE A CA 1
ATOM 854 C C . PHE A 1 107 ? 15.260 5.877 -4.490 1.00 94.94 107 PHE A C 1
ATOM 856 O O . PHE A 1 107 ? 14.739 6.762 -5.179 1.00 94.94 107 PHE A O 1
ATOM 863 N N . PRO A 1 108 ? 16.597 5.756 -4.394 1.00 91.38 108 PRO A N 1
ATOM 864 C CA . PRO A 1 108 ? 17.508 6.670 -5.067 1.00 91.38 108 PRO A CA 1
ATOM 865 C C . PRO A 1 108 ? 17.435 6.516 -6.596 1.00 91.38 108 PRO A C 1
ATOM 867 O O . PRO A 1 108 ? 17.206 5.424 -7.128 1.00 91.38 108 PRO A O 1
ATOM 870 N N . LYS A 1 109 ? 17.660 7.627 -7.311 1.00 84.88 109 LYS A N 1
ATOM 871 C CA . LYS A 1 109 ? 17.711 7.702 -8.783 1.00 84.88 109 LYS A CA 1
ATOM 872 C C . LYS A 1 109 ? 19.070 8.233 -9.240 1.00 84.88 109 LYS A C 1
ATOM 874 O O . LYS A 1 109 ? 19.631 9.119 -8.603 1.00 84.88 109 LYS A O 1
ATOM 879 N N . ALA A 1 110 ? 19.556 7.763 -10.391 1.00 72.88 110 ALA A N 1
ATOM 880 C CA . ALA A 1 110 ? 20.877 8.123 -10.927 1.00 72.88 110 ALA A CA 1
ATOM 881 C C . ALA A 1 110 ? 21.095 9.641 -11.092 1.00 72.88 110 ALA A C 1
ATOM 883 O O . ALA A 1 110 ? 22.191 10.137 -10.860 1.00 72.88 110 ALA A O 1
ATOM 884 N N . ALA A 1 111 ? 20.047 10.402 -11.428 1.00 65.06 111 ALA A N 1
ATOM 885 C CA . ALA A 1 111 ? 20.136 11.858 -11.574 1.00 65.06 111 ALA A CA 1
ATOM 886 C C . ALA A 1 111 ? 20.413 12.606 -10.251 1.00 65.06 111 ALA A C 1
ATOM 888 O O . ALA A 1 111 ? 20.869 13.745 -10.290 1.00 65.06 111 ALA A O 1
ATOM 889 N N . ALA A 1 112 ? 20.161 11.983 -9.093 1.00 59.00 112 ALA A N 1
ATOM 890 C CA . ALA A 1 112 ? 20.428 12.573 -7.781 1.00 59.00 112 ALA A CA 1
ATOM 891 C C . ALA A 1 112 ? 21.903 12.444 -7.348 1.00 59.00 112 ALA A C 1
ATOM 893 O O . ALA A 1 112 ? 22.324 13.122 -6.414 1.00 59.00 112 ALA A O 1
ATOM 894 N N . LEU A 1 113 ? 22.697 11.610 -8.031 1.00 57.47 113 LEU A N 1
ATOM 895 C CA . LEU A 1 113 ? 24.091 11.316 -7.694 1.00 57.47 113 LEU A CA 1
ATOM 896 C C . LEU A 1 113 ? 25.019 11.829 -8.803 1.00 57.47 113 LEU A C 1
ATOM 898 O O . LEU A 1 113 ? 25.535 11.077 -9.622 1.00 57.47 113 LEU A O 1
ATOM 902 N N . MET A 1 114 ? 25.231 13.145 -8.834 1.00 55.09 114 MET A N 1
ATOM 903 C CA . MET A 1 114 ? 26.217 13.802 -9.712 1.00 55.09 114 MET A CA 1
ATOM 904 C C . MET A 1 114 ? 27.652 13.758 -9.145 1.00 55.09 114 MET A C 1
ATOM 906 O O . MET A 1 114 ? 28.520 14.496 -9.605 1.00 55.09 114 MET A O 1
ATOM 910 N N . THR A 1 115 ? 27.934 12.912 -8.150 1.00 53.47 115 THR A N 1
ATOM 911 C CA . THR A 1 115 ? 29.257 12.809 -7.517 1.00 53.47 115 THR A CA 1
ATOM 912 C C . THR A 1 115 ? 29.933 11.483 -7.855 1.00 53.47 115 THR A C 1
ATOM 914 O O . THR A 1 115 ? 29.566 10.436 -7.339 1.00 53.47 115 THR A O 1
ATOM 917 N N . GLU A 1 116 ? 30.896 11.594 -8.768 1.00 51.38 116 GLU A N 1
ATOM 918 C CA . GLU A 1 116 ? 32.040 10.733 -9.098 1.00 51.38 116 GLU A CA 1
ATOM 919 C C . GLU A 1 116 ? 32.034 9.244 -8.685 1.00 51.38 116 GLU A C 1
ATOM 921 O O . GLU A 1 116 ? 32.244 8.876 -7.534 1.00 51.38 116 GLU A O 1
ATOM 926 N N . GLY A 1 117 ? 32.012 8.385 -9.710 1.00 55.19 117 GLY A N 1
ATOM 927 C CA . GLY A 1 117 ? 32.886 7.209 -9.791 1.00 55.19 117 GLY A CA 1
ATOM 928 C C . GLY A 1 117 ? 32.308 5.861 -9.372 1.00 55.19 117 GLY A C 1
ATOM 929 O O . GLY A 1 117 ? 32.722 4.857 -9.948 1.00 55.19 117 GLY A O 1
ATOM 930 N N . ASP A 1 118 ? 31.343 5.826 -8.454 1.00 56.66 118 ASP A N 1
ATOM 931 C CA . ASP A 1 118 ? 30.726 4.579 -7.991 1.00 56.66 118 ASP A CA 1
ATOM 932 C C . ASP A 1 118 ? 29.203 4.681 -8.116 1.00 56.66 118 ASP A C 1
ATOM 934 O O . ASP A 1 118 ? 28.557 5.520 -7.486 1.00 56.66 118 ASP A O 1
ATOM 938 N N . SER A 1 119 ? 28.617 3.878 -9.005 1.00 65.69 119 SER A N 1
ATOM 939 C CA . SER A 1 119 ? 27.162 3.820 -9.134 1.00 65.69 119 SER A CA 1
ATOM 940 C C . SER A 1 119 ? 26.613 3.188 -7.864 1.00 65.69 119 SER A C 1
ATOM 942 O O . SER A 1 119 ? 26.812 1.993 -7.659 1.00 65.69 119 SER A O 1
ATOM 944 N N . ASP A 1 120 ? 25.904 3.965 -7.042 1.00 81.12 120 ASP A N 1
ATOM 945 C CA . ASP A 1 120 ? 25.256 3.469 -5.826 1.00 81.12 120 ASP A CA 1
ATOM 946 C C . ASP A 1 120 ? 24.500 2.162 -6.119 1.00 81.12 120 ASP A C 1
ATOM 948 O O . ASP A 1 120 ? 23.614 2.103 -6.981 1.00 81.12 120 ASP A O 1
ATOM 952 N N . GLN A 1 121 ? 24.878 1.098 -5.405 1.00 90.19 121 GLN A N 1
ATOM 953 C CA . GLN A 1 121 ? 24.320 -0.240 -5.572 1.00 90.19 121 GLN A CA 1
ATOM 954 C C . GLN A 1 121 ? 22.788 -0.258 -5.441 1.00 90.19 121 GLN A C 1
ATOM 956 O O . GLN A 1 121 ? 22.130 -1.089 -6.067 1.00 90.19 121 GLN A O 1
ATOM 961 N N . TYR A 1 122 ? 22.200 0.669 -4.676 1.00 91.88 122 TYR A N 1
ATOM 962 C CA . TYR A 1 122 ? 20.751 0.775 -4.508 1.00 91.88 122 TYR A CA 1
ATOM 963 C C . TYR A 1 122 ? 20.056 1.399 -5.722 1.00 91.88 122 TYR A C 1
ATOM 965 O O . TYR A 1 122 ? 18.894 1.090 -5.991 1.00 91.88 122 TYR A O 1
ATOM 973 N N . VAL A 1 123 ? 20.757 2.228 -6.500 1.00 92.00 123 VAL A N 1
ATOM 974 C CA . VAL A 1 123 ? 20.223 2.813 -7.739 1.00 92.00 123 VAL A CA 1
ATOM 975 C C . VAL A 1 123 ? 20.077 1.748 -8.823 1.00 92.00 123 VAL A C 1
ATOM 977 O O . VAL A 1 123 ? 19.060 1.715 -9.512 1.00 92.00 123 VAL A O 1
ATOM 980 N N . VAL A 1 124 ? 21.062 0.859 -8.963 1.00 91.69 124 VAL A N 1
ATOM 981 C CA . VAL A 1 124 ? 21.084 -0.176 -10.019 1.00 91.69 124 VAL A CA 1
ATOM 982 C C . VAL A 1 124 ? 20.478 -1.513 -9.596 1.00 91.69 124 VAL A C 1
ATOM 984 O O . VAL A 1 124 ? 20.337 -2.414 -10.422 1.00 91.69 124 VAL A O 1
ATOM 987 N N . SER A 1 125 ? 20.118 -1.666 -8.322 1.00 95.06 125 SER A N 1
ATOM 988 C CA . SER A 1 125 ? 19.525 -2.899 -7.808 1.00 95.06 125 SER A CA 1
ATOM 989 C C . SER A 1 125 ? 18.235 -3.259 -8.550 1.00 95.06 125 SER A C 1
ATOM 991 O O . SER A 1 125 ? 17.381 -2.404 -8.792 1.00 95.06 125 SER A O 1
ATOM 993 N N . GLY A 1 126 ? 18.049 -4.549 -8.843 1.00 95.75 126 GLY A N 1
ATOM 994 C CA . GLY A 1 126 ? 16.781 -5.072 -9.362 1.00 95.75 126 GLY A CA 1
ATOM 995 C C . GLY A 1 126 ? 15.636 -5.028 -8.342 1.00 95.75 126 GLY A C 1
ATOM 996 O O . GLY A 1 126 ? 14.475 -5.075 -8.727 1.00 95.75 126 GLY A O 1
ATOM 997 N N . TRP A 1 127 ? 15.955 -4.883 -7.051 1.00 96.75 127 TRP A N 1
ATOM 998 C CA . TRP A 1 127 ? 14.970 -4.697 -5.978 1.00 96.75 127 TRP A CA 1
ATOM 999 C C . TRP A 1 127 ? 14.538 -3.238 -5.800 1.00 96.75 127 TRP A C 1
ATOM 1001 O O . TRP A 1 127 ? 13.628 -2.957 -5.026 1.00 96.75 127 TRP A O 1
ATOM 1011 N N . ASN A 1 128 ? 15.167 -2.298 -6.511 1.00 96.75 128 ASN A N 1
ATOM 1012 C CA . ASN A 1 128 ? 14.644 -0.945 -6.623 1.00 96.75 128 ASN A CA 1
ATOM 1013 C C . ASN A 1 128 ? 13.387 -0.997 -7.498 1.00 96.75 128 ASN A C 1
ATOM 1015 O O . ASN A 1 128 ? 13.466 -1.338 -8.681 1.00 96.75 128 ASN A O 1
ATOM 1019 N N . LEU A 1 129 ? 12.229 -0.659 -6.924 1.00 96.88 129 LEU A N 1
ATOM 1020 C CA . LEU A 1 129 ? 10.937 -0.806 -7.603 1.00 96.88 129 LEU A CA 1
ATOM 1021 C C . LEU A 1 129 ? 10.816 0.047 -8.875 1.00 96.88 129 LEU A C 1
ATOM 1023 O O . LEU A 1 129 ? 10.000 -0.267 -9.731 1.00 96.88 129 LEU A O 1
ATOM 1027 N N . ASN A 1 130 ? 11.659 1.072 -9.056 1.00 95.81 130 ASN A N 1
ATOM 1028 C CA . ASN A 1 130 ? 11.717 1.825 -10.316 1.00 95.81 130 ASN A CA 1
ATOM 1029 C C . ASN A 1 130 ? 12.319 1.006 -11.477 1.00 95.81 130 ASN A C 1
ATOM 1031 O O . ASN A 1 130 ? 12.075 1.319 -12.639 1.00 95.81 130 ASN A O 1
ATOM 1035 N N . ASN A 1 131 ? 13.122 -0.019 -11.177 1.00 95.56 131 ASN A N 1
ATOM 1036 C CA . ASN A 1 131 ? 13.802 -0.856 -12.169 1.00 95.56 131 ASN A CA 1
ATOM 1037 C C . ASN A 1 131 ? 13.051 -2.172 -12.421 1.00 95.56 131 ASN A C 1
ATOM 1039 O O . ASN A 1 131 ? 13.095 -2.707 -13.531 1.00 95.56 131 ASN A O 1
ATOM 1043 N N . LEU A 1 132 ? 12.377 -2.689 -11.386 1.00 96.00 132 LEU A N 1
ATOM 1044 C CA . LEU A 1 132 ? 11.766 -4.020 -11.346 1.00 96.00 132 LEU A CA 1
ATOM 1045 C C . LEU A 1 132 ? 10.887 -4.340 -12.573 1.00 96.00 132 LEU A C 1
ATOM 1047 O O . LEU A 1 132 ? 11.118 -5.384 -13.192 1.00 96.00 132 LEU A O 1
ATOM 1051 N N . PRO A 1 133 ? 9.948 -3.470 -13.005 1.00 95.81 133 PRO A N 1
ATOM 1052 C CA . PRO A 1 133 ? 9.044 -3.801 -14.105 1.00 95.81 133 PRO A CA 1
ATOM 1053 C C . PRO A 1 133 ? 9.759 -4.038 -15.441 1.00 95.81 133 PRO A C 1
ATOM 1055 O O . PRO A 1 133 ? 9.242 -4.755 -16.296 1.00 95.81 133 PRO A O 1
ATOM 1058 N N . ARG A 1 134 ? 10.956 -3.469 -15.637 1.00 95.31 134 ARG A N 1
ATOM 1059 C CA . ARG A 1 134 ? 11.710 -3.561 -16.898 1.00 95.31 134 ARG A CA 1
ATOM 1060 C C . ARG A 1 134 ? 12.889 -4.540 -16.847 1.00 95.31 134 ARG A C 1
ATOM 1062 O O . ARG A 1 134 ? 13.672 -4.592 -17.796 1.00 95.31 134 ARG A O 1
ATOM 1069 N N . LEU A 1 135 ? 13.026 -5.328 -15.778 1.00 96.38 135 LEU A N 1
ATOM 1070 C CA . LEU A 1 135 ? 14.066 -6.354 -15.694 1.00 96.38 135 LEU A CA 1
ATOM 1071 C C . LEU A 1 135 ? 13.867 -7.471 -16.737 1.00 96.38 135 LEU A C 1
ATOM 1073 O O . LEU A 1 135 ? 12.727 -7.808 -17.074 1.00 96.38 135 LEU A O 1
ATOM 1077 N N . PRO A 1 136 ? 14.955 -8.112 -17.214 1.00 96.19 136 PRO A N 1
ATOM 1078 C CA . PRO A 1 136 ? 14.854 -9.285 -18.075 1.00 96.19 136 PRO A CA 1
ATOM 1079 C C . PRO A 1 136 ? 14.009 -10.386 -17.422 1.00 96.19 136 PRO A C 1
ATOM 1081 O O . PRO A 1 136 ? 14.287 -10.807 -16.302 1.00 96.19 136 PRO A O 1
ATOM 1084 N N . GLY A 1 137 ? 12.989 -10.860 -18.136 1.00 95.69 137 GLY A N 1
ATOM 1085 C CA . GLY A 1 137 ? 12.018 -11.840 -17.635 1.00 95.69 137 GLY A CA 1
ATOM 1086 C C . GLY A 1 137 ? 10.657 -11.237 -17.279 1.00 95.69 137 GLY A C 1
ATOM 1087 O O . GLY A 1 137 ? 9.664 -11.957 -17.315 1.00 95.69 137 GLY A O 1
ATOM 1088 N N . SER A 1 138 ? 10.578 -9.926 -17.033 1.00 97.44 138 SER A N 1
ATOM 1089 C CA . SER A 1 138 ? 9.298 -9.222 -16.951 1.00 97.44 138 SER A CA 1
ATOM 1090 C C . SER A 1 138 ? 8.772 -8.921 -18.354 1.00 97.44 138 SER A C 1
ATOM 1092 O O . SER A 1 138 ? 9.472 -8.329 -19.174 1.00 97.44 138 SER A O 1
ATOM 1094 N N . VAL A 1 139 ? 7.518 -9.276 -18.638 1.00 97.19 139 VAL A N 1
ATOM 1095 C CA . VAL A 1 139 ? 6.863 -8.924 -19.913 1.00 97.19 139 VAL A CA 1
ATOM 1096 C C . VAL A 1 139 ? 6.526 -7.434 -20.011 1.00 97.19 139 VAL A C 1
ATOM 1098 O O . VAL A 1 139 ? 6.351 -6.919 -21.112 1.00 97.19 139 VAL A O 1
ATOM 1101 N N . LEU A 1 140 ? 6.507 -6.716 -18.883 1.00 96.75 140 LEU A N 1
ATOM 1102 C CA . LEU A 1 140 ? 6.237 -5.277 -18.849 1.00 96.75 140 LEU A CA 1
ATOM 1103 C C . LEU A 1 140 ? 7.362 -4.461 -19.508 1.00 96.75 140 LEU A C 1
ATOM 1105 O O . LEU A 1 140 ? 7.145 -3.315 -19.886 1.00 96.75 140 LEU A O 1
ATOM 1109 N N . CYS A 1 141 ? 8.547 -5.045 -19.739 1.00 94.88 141 CYS A N 1
ATOM 1110 C CA . CYS A 1 141 ? 9.625 -4.362 -20.459 1.00 94.88 141 CYS A CA 1
ATOM 1111 C C . CYS A 1 141 ? 9.280 -4.023 -21.924 1.00 94.88 141 CYS A C 1
ATOM 1113 O O . CYS A 1 141 ? 9.938 -3.162 -22.511 1.00 94.88 141 CYS A O 1
ATOM 1115 N N . PHE A 1 142 ? 8.263 -4.675 -22.504 1.00 96.12 142 PHE A N 1
ATOM 1116 C CA . PHE A 1 142 ? 7.780 -4.406 -23.861 1.00 96.12 142 PHE A CA 1
ATOM 1117 C C . PHE A 1 142 ? 6.735 -3.287 -23.930 1.00 96.12 142 PHE A C 1
ATOM 1119 O O . PHE A 1 142 ? 6.401 -2.848 -25.030 1.00 96.12 142 PHE A O 1
ATOM 1126 N N . GLU A 1 143 ? 6.229 -2.819 -22.787 1.00 95.62 143 GLU A N 1
ATOM 1127 C CA . GLU A 1 143 ? 5.325 -1.676 -22.738 1.00 95.62 143 GLU A CA 1
ATOM 1128 C C . GLU A 1 143 ? 6.118 -0.370 -22.918 1.00 95.62 143 GLU A C 1
ATOM 1130 O O . GLU A 1 143 ? 7.153 -0.122 -22.283 1.00 95.62 143 GLU A O 1
ATOM 1135 N N . GLY A 1 144 ? 5.655 0.455 -23.856 1.00 92.56 144 GLY A N 1
ATOM 1136 C CA . GLY A 1 144 ? 6.306 1.713 -24.208 1.00 92.56 144 GLY A CA 1
ATOM 1137 C C . GLY A 1 144 ? 5.915 2.855 -23.276 1.00 92.56 144 GLY A C 1
ATOM 1138 O O . GLY A 1 144 ? 6.723 3.753 -23.045 1.00 92.56 144 GLY A O 1
ATOM 1139 N N . CYS A 1 145 ? 4.695 2.822 -22.742 1.00 94.44 145 CYS A N 1
ATOM 1140 C CA . CYS A 1 145 ? 4.153 3.848 -21.864 1.00 94.44 145 CYS A CA 1
ATOM 1141 C C . CYS A 1 145 ? 4.529 3.606 -20.400 1.00 94.44 145 CYS A C 1
ATOM 1143 O O . CYS A 1 145 ? 4.424 2.495 -19.905 1.00 94.44 145 CYS A O 1
ATOM 1145 N N . ASP A 1 146 ? 4.883 4.661 -19.671 1.00 92.31 146 ASP A N 1
ATOM 1146 C CA . ASP A 1 146 ? 5.103 4.594 -18.224 1.00 92.31 146 ASP A CA 1
ATOM 1147 C C . ASP A 1 146 ? 3.756 4.655 -17.483 1.00 92.31 146 ASP A C 1
ATOM 1149 O O . ASP A 1 146 ? 3.300 5.715 -17.056 1.00 92.31 146 ASP A O 1
ATOM 1153 N N . ILE A 1 147 ? 3.082 3.507 -17.391 1.00 94.81 147 ILE A N 1
ATOM 1154 C CA . ILE A 1 147 ? 1.772 3.373 -16.739 1.00 94.81 147 ILE A CA 1
ATOM 1155 C C . ILE A 1 147 ? 1.926 3.563 -15.219 1.00 94.81 147 ILE A C 1
ATOM 1157 O O . ILE A 1 147 ? 2.685 2.840 -14.569 1.00 94.81 147 ILE A O 1
ATOM 1161 N N . SER A 1 148 ? 1.195 4.532 -14.661 1.00 94.88 148 SER A N 1
ATOM 1162 C CA . SER A 1 148 ? 1.133 4.822 -13.219 1.00 94.88 148 SER A CA 1
ATOM 1163 C C . SER A 1 148 ? 0.631 3.597 -12.444 1.00 94.88 148 SER A C 1
ATOM 1165 O O . SER A 1 148 ? -0.314 2.949 -12.887 1.00 94.88 148 SER A O 1
ATOM 1167 N N . GLY A 1 149 ? 1.294 3.234 -11.347 1.00 92.19 149 GLY A N 1
ATOM 1168 C CA . GLY A 1 149 ? 0.966 2.066 -10.519 1.00 92.19 149 GLY A CA 1
ATOM 1169 C C . GLY A 1 149 ? 1.533 0.742 -11.043 1.00 92.19 149 GLY A C 1
ATOM 1170 O O . GLY A 1 149 ? 1.896 -0.118 -10.249 1.00 92.19 149 GLY A O 1
ATOM 1171 N N . VAL A 1 150 ? 1.708 0.599 -12.363 1.00 94.38 150 VAL A N 1
ATOM 1172 C CA . VAL A 1 150 ? 2.189 -0.649 -12.995 1.00 94.38 150 VAL A CA 1
ATOM 1173 C C . VAL A 1 150 ? 3.686 -0.601 -13.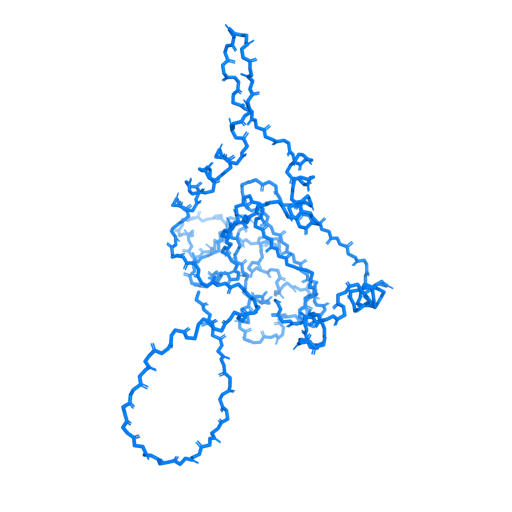321 1.00 94.38 150 VAL A C 1
ATOM 1175 O O . VAL A 1 150 ? 4.448 -1.501 -12.973 1.00 94.38 150 VAL A O 1
ATOM 1178 N N . LEU A 1 151 ? 4.124 0.446 -14.021 1.00 93.81 151 LEU A N 1
ATOM 1179 C CA . LEU A 1 151 ? 5.518 0.654 -14.442 1.00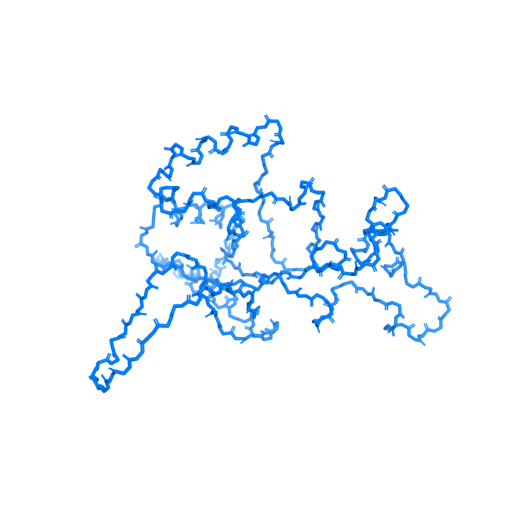 93.81 151 LEU A CA 1
ATOM 1180 C C . LEU A 1 151 ? 6.197 1.753 -13.625 1.00 93.81 151 LEU A C 1
ATOM 1182 O O . LEU A 1 151 ? 7.408 1.708 -13.412 1.00 93.81 151 LEU A O 1
ATOM 1186 N N . VAL A 1 152 ? 5.415 2.728 -13.161 1.00 94.88 152 VAL A N 1
ATOM 1187 C CA . VAL A 1 152 ? 5.858 3.774 -12.238 1.00 94.88 152 VAL A CA 1
ATOM 1188 C C . VAL A 1 152 ? 5.307 3.449 -10.853 1.00 94.88 152 VAL A C 1
ATOM 1190 O O . VAL A 1 152 ? 4.086 3.443 -10.699 1.00 94.88 152 VAL A O 1
ATOM 1193 N N . PRO A 1 153 ? 6.157 3.211 -9.837 1.00 96.06 153 PRO A N 1
ATOM 1194 C CA . PRO A 1 153 ? 5.681 2.852 -8.507 1.00 96.06 153 PRO A CA 1
ATOM 1195 C C . PRO A 1 153 ? 4.761 3.916 -7.901 1.00 96.06 153 PRO A C 1
ATOM 1197 O O . PRO A 1 153 ? 4.992 5.120 -8.073 1.00 96.06 153 PRO A O 1
ATOM 1200 N N . TRP A 1 154 ? 3.772 3.471 -7.134 1.00 96.75 154 TRP A N 1
ATOM 1201 C CA . TRP A 1 154 ? 3.005 4.320 -6.227 1.00 96.75 154 TRP A CA 1
ATOM 1202 C C . TRP A 1 154 ? 3.632 4.366 -4.834 1.00 96.75 154 TRP A C 1
ATOM 1204 O O . TRP A 1 154 ? 4.343 3.451 -4.412 1.00 96.75 154 TRP A O 1
ATOM 1214 N N . LEU A 1 155 ? 3.388 5.468 -4.132 1.00 96.56 155 LEU A N 1
ATOM 1215 C CA . LEU A 1 155 ? 3.769 5.673 -2.743 1.00 96.56 155 LEU A CA 1
ATOM 1216 C C . LEU A 1 155 ? 2.513 5.683 -1.868 1.00 96.56 155 LEU A C 1
ATOM 1218 O O . LEU A 1 155 ? 1.498 6.277 -2.223 1.00 96.56 155 LEU A O 1
ATOM 1222 N N . TYR A 1 156 ? 2.623 5.054 -0.700 1.00 97.44 156 TYR A N 1
ATOM 1223 C CA . TYR A 1 156 ? 1.555 4.973 0.287 1.00 97.44 156 TYR A CA 1
ATOM 1224 C C . TYR A 1 156 ? 2.034 5.535 1.620 1.00 97.44 156 TYR A C 1
ATOM 1226 O O . TYR A 1 156 ? 3.026 5.059 2.172 1.00 97.44 156 TYR A O 1
ATOM 1234 N N . VAL A 1 157 ? 1.300 6.506 2.156 1.00 97.88 157 VAL A N 1
ATOM 1235 C CA . VAL A 1 157 ? 1.557 7.130 3.459 1.00 97.88 157 VAL A CA 1
ATOM 1236 C C . VAL A 1 157 ? 0.372 6.828 4.367 1.00 97.88 157 VAL A C 1
ATOM 1238 O O . VAL A 1 157 ? -0.741 7.286 4.117 1.00 97.88 157 VAL A O 1
ATOM 1241 N N . GLY A 1 158 ? 0.595 6.000 5.387 1.00 97.50 158 GLY A N 1
ATOM 1242 C CA . GLY A 1 158 ? -0.447 5.530 6.301 1.00 97.50 158 GLY A CA 1
ATOM 1243 C C . GLY A 1 158 ? -0.200 5.951 7.744 1.00 97.50 158 GLY A C 1
ATOM 1244 O O . GLY A 1 158 ? 0.934 6.207 8.139 1.00 97.50 158 GLY A O 1
ATOM 1245 N N . MET A 1 159 ? -1.279 5.996 8.516 1.00 97.81 159 MET A N 1
ATOM 1246 C CA . MET A 1 159 ? -1.295 6.158 9.967 1.00 97.81 159 MET A CA 1
ATOM 1247 C C . MET A 1 159 ? -1.935 4.925 10.623 1.00 97.81 159 MET A C 1
ATOM 1249 O O . MET A 1 159 ? -2.290 3.954 9.950 1.00 97.81 159 MET A O 1
ATOM 1253 N N . CYS A 1 160 ? -2.067 4.938 11.951 1.00 97.62 160 CYS A N 1
ATOM 1254 C CA . CYS A 1 160 ? -2.732 3.855 12.672 1.00 97.62 160 CYS A CA 1
ATOM 1255 C C . CYS A 1 160 ? -4.161 3.643 12.132 1.00 97.62 160 CYS A C 1
ATOM 1257 O O . CYS A 1 160 ? -4.876 4.610 11.884 1.00 97.62 160 CYS A O 1
ATOM 1259 N N . PHE A 1 161 ? -4.539 2.380 11.916 1.00 97.81 161 PHE A N 1
ATOM 1260 C CA . PHE A 1 161 ? -5.798 1.930 11.301 1.00 97.81 161 PHE A CA 1
ATOM 1261 C C . PHE A 1 161 ? -6.054 2.330 9.833 1.00 97.81 161 PHE A C 1
ATOM 1263 O O . PHE A 1 161 ? -7.073 1.913 9.272 1.00 97.81 161 PHE A O 1
ATOM 1270 N N . SER A 1 162 ? -5.153 3.060 9.157 1.00 97.62 162 SER A N 1
ATOM 1271 C CA . SER A 1 162 ? -5.262 3.255 7.701 1.00 97.62 162 SER A CA 1
ATOM 1272 C C . SER A 1 162 ? -5.326 1.903 6.992 1.00 97.62 162 SER A C 1
ATOM 1274 O O . SER A 1 162 ? -4.510 1.017 7.252 1.00 97.62 162 SER A O 1
ATOM 1276 N N . SER A 1 163 ? -6.289 1.754 6.087 1.00 96.19 163 SER A N 1
ATOM 1277 C CA . SER A 1 163 ? -6.639 0.467 5.489 1.00 96.19 163 SER A CA 1
ATOM 1278 C C . SER A 1 163 ? -6.648 0.537 3.971 1.00 96.19 163 SER A C 1
ATOM 1280 O O . SER A 1 163 ? -7.056 1.542 3.395 1.00 96.19 163 SER A O 1
ATOM 1282 N N . PHE A 1 164 ? -6.261 -0.566 3.341 1.00 94.06 164 PHE A N 1
ATOM 1283 C CA . PHE A 1 164 ? -6.568 -0.865 1.948 1.00 94.06 164 PHE A CA 1
ATOM 1284 C C . PHE A 1 164 ? -7.477 -2.096 1.947 1.00 94.06 164 PHE A C 1
ATOM 1286 O O . PHE A 1 164 ? -7.204 -3.080 2.637 1.00 94.06 164 PHE A O 1
ATOM 1293 N N . CYS A 1 165 ? -8.610 -2.000 1.260 1.00 93.62 165 CYS A N 1
ATOM 1294 C CA . CYS A 1 165 ? -9.631 -3.041 1.276 1.00 93.62 165 CYS A CA 1
ATOM 1295 C C . CYS A 1 165 ? -9.208 -4.262 0.449 1.00 93.62 165 CYS A C 1
ATOM 1297 O O . CYS A 1 165 ? -8.213 -4.228 -0.277 1.00 93.62 165 CYS A O 1
ATOM 1299 N N . TRP A 1 166 ? -9.980 -5.346 0.558 1.00 94.12 166 TRP A N 1
ATOM 1300 C CA . TRP A 1 166 ? -9.805 -6.532 -0.278 1.00 94.12 166 TRP A CA 1
ATOM 1301 C C . TRP A 1 166 ? -9.851 -6.161 -1.761 1.00 94.12 166 TRP A C 1
ATOM 1303 O O . TRP A 1 166 ? -10.855 -5.630 -2.228 1.00 94.12 166 TRP A O 1
ATOM 1313 N N . HIS A 1 167 ? -8.775 -6.468 -2.479 1.00 93.19 167 HIS A N 1
ATOM 1314 C CA . HIS A 1 167 ? -8.651 -6.270 -3.918 1.00 93.19 167 HIS A CA 1
ATOM 1315 C C . HIS A 1 167 ? -7.698 -7.316 -4.510 1.00 93.19 167 HIS A C 1
ATOM 1317 O O . HIS A 1 167 ? -7.021 -8.057 -3.788 1.00 93.19 167 HIS A O 1
ATOM 1323 N N . VAL A 1 168 ? -7.657 -7.365 -5.837 1.00 94.19 168 VAL A N 1
ATOM 1324 C CA . VAL A 1 168 ? -6.640 -8.068 -6.617 1.00 94.19 168 VAL A CA 1
ATOM 1325 C C . VAL A 1 168 ? -6.005 -7.064 -7.570 1.00 94.19 168 VAL A C 1
ATOM 1327 O O . VAL A 1 168 ? -6.660 -6.118 -7.996 1.00 94.19 168 VAL A O 1
ATOM 1330 N N . GLU A 1 169 ? -4.734 -7.266 -7.896 1.00 95.00 169 GLU A N 1
ATOM 1331 C CA . GLU A 1 169 ? -4.031 -6.412 -8.848 1.00 95.00 169 GLU A CA 1
ATOM 1332 C C . GLU A 1 169 ? -4.675 -6.464 -10.236 1.00 95.00 169 GLU A C 1
ATOM 1334 O O . GLU A 1 169 ? -5.134 -7.521 -10.698 1.00 95.00 169 GLU A O 1
ATOM 1339 N N . ASP A 1 170 ? -4.620 -5.335 -10.939 1.00 92.25 170 ASP A N 1
ATOM 1340 C CA . ASP A 1 170 ? -5.024 -5.247 -12.335 1.00 92.25 170 ASP A CA 1
ATOM 1341 C C . ASP A 1 170 ? -4.322 -6.323 -13.169 1.00 92.25 170 ASP A C 1
ATOM 1343 O O . ASP A 1 170 ? -3.121 -6.578 -13.044 1.00 92.25 170 ASP A O 1
ATOM 1347 N N . HIS A 1 171 ? -5.093 -6.980 -14.039 1.00 94.75 171 HIS A N 1
ATOM 1348 C CA . HIS A 1 171 ? -4.622 -8.098 -14.862 1.00 94.75 171 HIS A CA 1
ATOM 1349 C C . HIS A 1 171 ? -4.025 -9.278 -14.067 1.00 94.75 171 HIS A C 1
ATOM 1351 O O . HIS A 1 171 ? -3.324 -10.106 -14.654 1.00 94.75 171 HIS A O 1
ATOM 1357 N N . HIS A 1 172 ? -4.314 -9.378 -12.763 1.00 94.12 172 HIS A N 1
ATOM 1358 C CA . HIS A 1 172 ? -3.748 -10.375 -11.850 1.00 94.12 172 HIS A CA 1
ATOM 1359 C C . HIS A 1 172 ? -2.213 -10.385 -11.874 1.00 94.12 172 HIS A C 1
ATOM 1361 O O . HIS A 1 172 ? -1.574 -11.442 -11.836 1.00 94.12 172 HIS A O 1
ATOM 1367 N N . LEU A 1 173 ? -1.616 -9.198 -12.003 1.00 96.12 173 LEU A N 1
ATOM 1368 C CA . LEU A 1 173 ? -0.171 -9.032 -11.959 1.00 96.12 173 LEU A CA 1
ATOM 1369 C C . LEU A 1 173 ? 0.383 -9.340 -10.563 1.00 96.12 173 LEU A C 1
ATOM 1371 O O . LEU A 1 173 ? -0.325 -9.381 -9.559 1.00 96.12 173 LEU A O 1
ATOM 1375 N N . TYR A 1 174 ? 1.696 -9.551 -10.505 1.00 96.94 174 TYR A N 1
ATOM 1376 C CA . TYR A 1 174 ? 2.400 -9.588 -9.231 1.00 96.94 174 TYR A CA 1
ATOM 1377 C C . TYR A 1 174 ? 2.508 -8.176 -8.655 1.00 96.94 174 TYR A C 1
ATOM 1379 O O . TYR A 1 174 ? 2.942 -7.259 -9.351 1.00 96.94 174 TYR A O 1
ATOM 1387 N N . SER A 1 175 ? 2.214 -8.048 -7.363 1.00 96.75 175 SER A N 1
ATOM 1388 C CA . SER A 1 175 ? 2.481 -6.848 -6.572 1.00 96.75 175 SER A CA 1
ATOM 1389 C C . SER A 1 175 ? 3.779 -7.012 -5.789 1.00 96.75 175 SER A C 1
ATOM 1391 O O . SER A 1 175 ? 4.053 -8.086 -5.244 1.00 96.75 175 SER A O 1
ATOM 1393 N N . LEU A 1 176 ? 4.579 -5.950 -5.699 1.00 97.44 176 LEU A N 1
ATOM 1394 C CA . LEU A 1 176 ? 5.746 -5.909 -4.822 1.00 97.44 176 LEU A CA 1
ATOM 1395 C C . LEU A 1 176 ? 5.718 -4.619 -4.003 1.00 97.44 176 LEU A C 1
ATOM 1397 O O . LEU A 1 176 ? 5.770 -3.521 -4.552 1.00 97.44 176 LEU A O 1
ATOM 1401 N N . ASN A 1 177 ? 5.658 -4.758 -2.680 1.00 98.06 177 ASN A N 1
ATOM 1402 C CA . ASN A 1 177 ? 5.599 -3.639 -1.745 1.00 98.06 177 ASN A CA 1
ATOM 1403 C C . ASN A 1 177 ? 6.897 -3.552 -0.932 1.00 98.06 177 ASN A C 1
ATOM 1405 O O . ASN A 1 177 ? 7.416 -4.569 -0.471 1.00 98.06 177 ASN A O 1
ATOM 1409 N N . TYR A 1 178 ? 7.413 -2.337 -0.742 1.00 98.19 178 TYR A N 1
ATOM 1410 C CA . TYR A 1 178 ? 8.578 -2.080 0.100 1.00 98.19 178 TYR A CA 1
ATOM 1411 C C . TYR A 1 178 ? 8.237 -1.029 1.155 1.00 98.19 178 TYR A C 1
ATOM 1413 O O . TYR A 1 178 ? 7.911 0.113 0.826 1.00 98.19 178 TYR A O 1
ATOM 1421 N N . LEU A 1 179 ? 8.332 -1.408 2.431 1.00 98.12 179 LEU A N 1
ATOM 1422 C CA . LEU A 1 179 ? 8.166 -0.482 3.546 1.00 98.12 179 LEU A CA 1
ATOM 1423 C C . LEU A 1 179 ? 9.483 0.268 3.771 1.00 98.12 179 LEU A C 1
ATOM 1425 O O . LEU A 1 179 ? 10.434 -0.289 4.314 1.00 98.12 179 LEU A O 1
ATOM 1429 N N . HIS A 1 180 ? 9.543 1.528 3.337 1.00 97.38 180 HIS A N 1
ATOM 1430 C CA . HIS A 1 180 ? 10.758 2.339 3.453 1.00 97.38 180 HIS A CA 1
ATOM 1431 C C . HIS A 1 180 ? 11.158 2.610 4.909 1.00 97.38 180 HIS A C 1
ATOM 1433 O O . HIS A 1 180 ? 12.335 2.490 5.246 1.00 97.38 180 HIS A O 1
ATOM 1439 N N . TRP A 1 181 ? 10.194 3.003 5.743 1.00 96.94 181 TRP A N 1
ATOM 1440 C CA . TRP A 1 181 ? 10.337 3.269 7.177 1.00 96.94 181 TRP A CA 1
ATOM 1441 C C . TRP A 1 181 ? 8.943 3.434 7.806 1.00 96.94 181 TRP A C 1
ATOM 1443 O O . TRP A 1 181 ? 7.945 3.495 7.085 1.00 96.94 181 TRP A O 1
ATOM 1453 N N . GLY A 1 182 ? 8.885 3.517 9.137 1.00 96.88 182 GLY A N 1
ATOM 1454 C CA . GLY A 1 182 ? 7.650 3.711 9.904 1.00 96.88 182 GLY A CA 1
ATOM 1455 C C . GLY A 1 182 ? 7.177 2.453 10.636 1.00 96.88 182 GLY A C 1
ATOM 1456 O O . GLY A 1 182 ? 7.911 1.467 10.741 1.00 96.88 182 GLY A O 1
ATOM 1457 N N . ASP A 1 183 ? 5.951 2.519 11.158 1.00 97.00 183 ASP A N 1
ATOM 1458 C CA . ASP A 1 183 ? 5.308 1.422 11.887 1.00 97.00 183 ASP A CA 1
ATOM 1459 C C . ASP A 1 183 ? 4.969 0.227 10.960 1.00 97.00 183 ASP A C 1
ATOM 1461 O O . ASP A 1 183 ? 4.805 0.401 9.745 1.00 97.00 183 ASP A O 1
ATOM 1465 N N . PRO A 1 184 ? 4.840 -1.001 11.505 1.00 97.50 184 PRO A N 1
ATOM 1466 C CA . PRO A 1 184 ? 4.497 -2.188 10.725 1.00 97.50 184 PRO A CA 1
ATOM 1467 C C . PRO A 1 184 ? 3.167 -2.076 9.965 1.00 97.50 184 PRO A C 1
ATOM 1469 O O . PRO A 1 184 ? 2.196 -1.493 10.443 1.00 97.50 184 PRO A O 1
ATOM 1472 N N . LYS A 1 185 ? 3.104 -2.729 8.800 1.00 98.25 185 LYS A N 1
ATOM 1473 C CA . LYS A 1 185 ? 1.880 -2.924 8.010 1.00 98.25 185 LYS A CA 1
ATOM 1474 C C . LYS A 1 185 ? 1.432 -4.383 8.116 1.00 98.25 185 LYS A C 1
ATOM 1476 O O . LYS A 1 185 ? 2.207 -5.279 7.784 1.00 98.25 185 LYS A O 1
ATOM 1481 N N . ILE A 1 186 ? 0.194 -4.609 8.550 1.00 98.12 186 ILE A N 1
ATOM 1482 C CA . ILE A 1 186 ? -0.414 -5.944 8.648 1.00 98.12 186 ILE A CA 1
ATOM 1483 C C . ILE A 1 186 ? -1.044 -6.309 7.298 1.00 98.12 186 ILE A C 1
ATOM 1485 O O . ILE A 1 186 ? -1.665 -5.463 6.657 1.00 98.12 186 ILE A O 1
ATOM 1489 N N . TRP A 1 187 ? -0.868 -7.560 6.865 1.00 98.25 187 TRP A N 1
ATOM 1490 C CA . TRP A 1 187 ? -1.380 -8.076 5.594 1.00 98.25 187 TRP A CA 1
ATOM 1491 C C . TRP A 1 187 ? -2.216 -9.332 5.808 1.00 98.25 187 TRP A C 1
ATOM 1493 O O . TRP A 1 187 ? -1.791 -10.255 6.503 1.00 98.25 187 TRP A O 1
ATOM 1503 N N . TYR A 1 188 ? -3.347 -9.402 5.110 1.00 97.94 188 TYR A N 1
ATOM 1504 C CA . TYR A 1 188 ? -4.150 -10.612 4.974 1.00 97.94 188 TYR A CA 1
ATOM 1505 C C . TYR A 1 188 ? -4.127 -11.040 3.509 1.00 97.94 188 TYR A C 1
ATOM 1507 O O . TYR A 1 188 ? -4.426 -10.247 2.620 1.00 97.94 188 TYR A O 1
ATOM 1515 N N . GLY A 1 189 ? -3.733 -12.285 3.254 1.00 97.38 189 GLY A N 1
ATOM 1516 C CA . GLY A 1 189 ? -3.617 -12.832 1.904 1.00 97.38 189 GLY A CA 1
ATOM 1517 C C . GLY A 1 189 ? -4.518 -14.042 1.719 1.00 97.38 189 GLY A C 1
ATOM 1518 O O . GLY A 1 189 ? -4.580 -14.914 2.587 1.00 97.38 189 GLY A O 1
ATOM 1519 N N . VAL A 1 190 ? -5.182 -14.115 0.567 1.00 97.44 190 VAL A N 1
ATOM 1520 C CA . VAL A 1 190 ? -5.949 -15.289 0.142 1.00 97.44 190 VAL A CA 1
ATOM 1521 C C . VAL A 1 190 ? -5.269 -15.896 -1.089 1.00 97.44 190 VAL A C 1
ATOM 1523 O O . VAL A 1 190 ? -4.964 -15.162 -2.028 1.00 97.44 190 VAL A O 1
ATOM 1526 N N . PRO A 1 191 ? -4.999 -17.215 -1.114 1.00 97.12 191 PRO A N 1
ATOM 1527 C CA . PRO A 1 191 ? -4.440 -17.868 -2.295 1.00 97.12 191 PRO A CA 1
ATOM 1528 C C . PRO A 1 191 ? -5.362 -17.751 -3.515 1.00 97.12 191 PRO A C 1
ATOM 1530 O O . PRO A 1 191 ? -6.580 -17.847 -3.380 1.00 97.12 191 PRO A O 1
ATOM 1533 N N . GLU A 1 192 ? -4.782 -17.658 -4.715 1.00 94.75 192 GLU A N 1
ATOM 1534 C CA . GLU A 1 192 ? -5.522 -17.564 -5.988 1.00 94.75 192 GLU A CA 1
ATOM 1535 C C . GLU A 1 192 ? -6.519 -18.718 -6.184 1.00 94.75 192 GLU A C 1
ATOM 1537 O O . GLU A 1 192 ? -7.658 -18.488 -6.584 1.00 94.75 192 GLU A O 1
ATOM 1542 N N . SER A 1 193 ? -6.169 -19.935 -5.753 1.00 96.81 193 SER A N 1
ATOM 1543 C CA . SER A 1 193 ? -7.065 -21.100 -5.784 1.00 96.81 193 SER A CA 1
ATOM 1544 C C . SER A 1 193 ? -8.357 -20.938 -4.967 1.00 96.81 193 SER A C 1
ATOM 1546 O O . SER A 1 193 ? -9.261 -21.763 -5.087 1.00 96.81 193 SER A O 1
ATOM 1548 N N . HIS A 1 194 ? -8.433 -19.923 -4.103 1.00 97.00 194 HIS A N 1
ATOM 1549 C CA . HIS A 1 194 ? -9.585 -19.588 -3.269 1.00 97.00 194 HIS A CA 1
ATOM 1550 C C . HIS A 1 194 ? -10.197 -18.220 -3.602 1.00 97.00 194 HIS A C 1
ATOM 1552 O O . HIS A 1 194 ? -11.092 -17.787 -2.878 1.00 97.00 194 HIS A O 1
ATOM 1558 N N . ALA A 1 195 ? -9.777 -17.560 -4.688 1.00 93.12 195 ALA A N 1
ATOM 1559 C CA . ALA A 1 195 ? -10.310 -16.257 -5.087 1.00 93.12 195 ALA A CA 1
ATOM 1560 C C . ALA A 1 195 ? -11.842 -16.292 -5.233 1.00 93.12 195 ALA A C 1
ATOM 1562 O O . ALA A 1 195 ? -12.545 -15.554 -4.547 1.00 93.12 195 ALA A O 1
ATOM 1563 N N . SER A 1 196 ? -12.380 -17.242 -6.007 1.00 93.12 196 SER A N 1
ATOM 1564 C CA . SER A 1 196 ? -13.835 -17.389 -6.170 1.00 93.12 196 SER A CA 1
ATOM 1565 C C . SER A 1 196 ? -14.553 -17.702 -4.854 1.00 93.12 196 SER A C 1
ATOM 1567 O O . SER A 1 196 ? -15.645 -17.198 -4.614 1.00 93.12 196 SER A O 1
ATOM 1569 N N . ASN A 1 197 ? -13.934 -18.481 -3.962 1.00 96.31 197 ASN A N 1
ATOM 1570 C CA . ASN A 1 197 ? -14.510 -18.776 -2.649 1.00 96.31 197 ASN A CA 1
ATOM 1571 C C . ASN A 1 197 ? -14.629 -17.516 -1.779 1.00 96.31 197 ASN A C 1
ATOM 1573 O O . ASN A 1 197 ? -15.595 -17.394 -1.026 1.00 96.31 197 ASN A O 1
ATOM 1577 N N . LEU A 1 198 ? -13.654 -16.603 -1.861 1.00 94.31 198 LEU A N 1
ATOM 1578 C CA . LEU A 1 198 ? -13.708 -15.316 -1.172 1.00 94.31 198 LEU A CA 1
ATOM 1579 C C . LEU A 1 198 ? -14.820 -14.443 -1.755 1.00 94.31 198 LEU A C 1
ATOM 1581 O O . LEU A 1 198 ? -15.626 -13.917 -0.994 1.00 94.31 198 LEU A O 1
ATOM 1585 N N . GLU A 1 199 ? -14.912 -14.338 -3.082 1.00 91.62 199 GLU A N 1
ATOM 1586 C CA . GLU A 1 199 ? -15.981 -13.574 -3.732 1.00 91.62 199 GLU A CA 1
ATOM 1587 C C . GLU A 1 199 ? -17.372 -14.089 -3.345 1.00 91.62 199 GLU A C 1
ATOM 1589 O O . GLU A 1 199 ? -18.250 -13.305 -2.982 1.00 91.62 199 GLU A O 1
ATOM 1594 N N . ASP A 1 200 ? -17.570 -15.408 -3.370 1.00 92.94 200 ASP A N 1
ATOM 1595 C CA . ASP A 1 200 ? -18.825 -16.045 -2.971 1.00 92.94 200 ASP A CA 1
ATOM 1596 C C . ASP A 1 200 ? -19.154 -15.765 -1.500 1.00 92.94 200 ASP A C 1
ATOM 1598 O O . ASP A 1 200 ? -20.306 -15.483 -1.153 1.00 92.94 200 ASP A O 1
ATOM 1602 N N . ALA A 1 201 ? -18.147 -15.809 -0.622 1.00 93.81 201 ALA A N 1
ATOM 1603 C CA . ALA A 1 201 ? -18.314 -15.462 0.782 1.00 93.81 201 ALA A CA 1
ATOM 1604 C C . ALA A 1 201 ? -18.700 -13.984 0.952 1.00 93.81 201 ALA A C 1
ATOM 1606 O O . ALA A 1 201 ? -19.647 -13.691 1.681 1.00 93.81 201 ALA A O 1
ATOM 1607 N N . MET A 1 202 ? -18.039 -13.060 0.249 1.00 91.75 202 MET A N 1
ATOM 1608 C CA . MET A 1 202 ? -18.353 -11.630 0.304 1.00 91.75 202 MET A CA 1
ATOM 1609 C C . MET A 1 202 ? -19.782 -11.351 -0.175 1.00 91.75 202 MET A C 1
ATOM 1611 O O . MET A 1 202 ? -20.536 -10.694 0.539 1.00 91.75 202 MET A O 1
ATOM 1615 N N . ARG A 1 203 ? -20.203 -11.927 -1.310 1.00 89.12 203 ARG A N 1
ATOM 1616 C CA . ARG A 1 203 ? -21.584 -11.798 -1.820 1.00 89.12 203 ARG A CA 1
ATOM 1617 C C . ARG A 1 203 ? -22.617 -12.354 -0.843 1.00 89.12 203 ARG A C 1
ATOM 1619 O O . ARG A 1 203 ? -23.696 -11.793 -0.691 1.00 89.12 203 ARG A O 1
ATOM 1626 N N . LYS A 1 204 ? -22.294 -13.460 -0.169 1.00 93.25 204 LYS A N 1
ATOM 1627 C CA . LYS A 1 204 ? -23.177 -14.087 0.821 1.00 93.25 204 LYS A CA 1
ATOM 1628 C C . LYS A 1 204 ? -23.310 -13.261 2.102 1.00 93.25 204 LYS A C 1
ATOM 1630 O O . LYS A 1 204 ? -24.386 -13.251 2.696 1.00 93.25 204 LYS A O 1
ATOM 1635 N N . HIS A 1 205 ? -22.222 -12.651 2.567 1.00 90.25 205 HIS A N 1
ATOM 1636 C CA . HIS A 1 205 ? -22.171 -11.964 3.860 1.00 90.25 205 HIS A CA 1
ATOM 1637 C C . HIS A 1 205 ? -22.489 -10.466 3.781 1.00 90.25 205 HIS A C 1
ATOM 1639 O O . HIS A 1 205 ? -22.875 -9.896 4.796 1.00 90.25 205 HIS A O 1
ATOM 1645 N N . LEU A 1 206 ? -22.385 -9.853 2.598 1.00 88.31 206 LEU A N 1
ATOM 1646 C CA . LEU A 1 206 ? -22.685 -8.438 2.351 1.00 88.31 206 LEU A CA 1
ATOM 1647 C C . LEU A 1 206 ? -23.717 -8.261 1.214 1.00 88.31 206 LEU A C 1
ATOM 1649 O O . LEU A 1 206 ? -23.453 -7.510 0.276 1.00 88.31 206 LEU A O 1
ATOM 1653 N N . PRO A 1 207 ? -24.873 -8.956 1.242 1.00 85.00 207 PRO A N 1
ATOM 1654 C CA . PRO A 1 207 ? -25.786 -9.011 0.097 1.00 85.00 207 PRO A CA 1
ATOM 1655 C C . PRO A 1 207 ? -26.291 -7.625 -0.321 1.00 85.00 207 PRO A C 1
ATOM 1657 O O . PRO A 1 207 ? -26.212 -7.290 -1.499 1.00 85.00 207 PRO A O 1
ATOM 1660 N N . ASP A 1 208 ? -26.706 -6.798 0.641 1.00 84.69 208 ASP A N 1
ATOM 1661 C CA . ASP A 1 208 ? -27.263 -5.463 0.387 1.00 84.69 208 ASP A CA 1
ATOM 1662 C C . ASP A 1 208 ? -26.249 -4.549 -0.329 1.00 84.69 208 ASP A C 1
ATOM 1664 O O . ASP A 1 208 ? -26.585 -3.844 -1.278 1.00 84.69 208 ASP A O 1
ATOM 1668 N N . LEU A 1 209 ? -24.969 -4.632 0.052 1.00 80.31 209 LEU A N 1
ATOM 1669 C CA . LEU A 1 209 ? -23.906 -3.818 -0.543 1.00 80.31 209 LEU A CA 1
ATOM 1670 C C . LEU A 1 209 ? -23.607 -4.228 -1.996 1.00 80.31 209 LEU A C 1
ATOM 1672 O O . LEU A 1 209 ? -23.319 -3.375 -2.831 1.00 80.31 209 LEU A O 1
ATOM 1676 N N . PHE A 1 210 ? -23.716 -5.521 -2.321 1.00 81.75 210 PHE A N 1
ATOM 1677 C CA . PHE A 1 210 ? -23.596 -6.007 -3.701 1.00 81.75 210 PHE A CA 1
ATOM 1678 C C . PHE A 1 210 ? -24.848 -5.738 -4.549 1.00 81.75 210 PHE A C 1
ATOM 1680 O O . PHE A 1 210 ? -24.739 -5.668 -5.774 1.00 81.75 210 PHE A O 1
ATOM 1687 N N . GLU A 1 211 ? -26.027 -5.585 -3.939 1.00 80.62 211 GLU A N 1
ATOM 1688 C CA . GLU A 1 211 ? -27.228 -5.121 -4.646 1.00 80.62 211 GLU A CA 1
ATOM 1689 C C . GLU A 1 211 ? -27.100 -3.644 -5.048 1.00 80.62 211 GLU A C 1
ATOM 1691 O O . GLU A 1 211 ? -27.436 -3.282 -6.179 1.00 80.62 211 GLU A O 1
ATOM 1696 N N . GLU A 1 212 ? -26.567 -2.804 -4.157 1.00 79.94 212 GLU A N 1
ATOM 1697 C CA . GLU A 1 212 ? -26.319 -1.384 -4.425 1.00 79.94 212 GLU A CA 1
ATOM 1698 C C . GLU A 1 212 ? -25.131 -1.160 -5.373 1.00 79.94 212 GLU A C 1
ATOM 1700 O O . GLU A 1 212 ? -25.202 -0.324 -6.281 1.00 79.94 212 GLU A O 1
ATOM 1705 N N . GLN A 1 213 ? -24.049 -1.922 -5.194 1.00 78.69 213 GLN A N 1
ATOM 1706 C CA . GLN A 1 213 ? -22.830 -1.850 -5.999 1.00 78.69 213 GLN A CA 1
ATOM 1707 C C . GLN A 1 213 ? -22.407 -3.244 -6.498 1.00 78.69 213 GLN A C 1
ATOM 1709 O O . GLN A 1 213 ? -21.553 -3.898 -5.899 1.00 78.69 213 GLN A O 1
ATOM 1714 N N . PRO A 1 214 ? -22.935 -3.704 -7.648 1.00 77.56 214 PRO A N 1
ATOM 1715 C CA . PRO A 1 214 ? -22.598 -5.022 -8.201 1.00 77.56 214 PRO A CA 1
ATOM 1716 C C . PRO A 1 214 ? -21.101 -5.230 -8.486 1.00 77.56 214 PRO A C 1
ATOM 1718 O O . PRO A 1 214 ? -20.605 -6.355 -8.397 1.00 77.56 214 PRO A O 1
ATOM 1721 N N . ASP A 1 215 ? -20.384 -4.140 -8.780 1.00 77.56 215 ASP A N 1
ATOM 1722 C CA . ASP A 1 215 ? -18.949 -4.122 -9.083 1.00 77.56 215 ASP A CA 1
ATOM 1723 C C . ASP A 1 215 ? -18.076 -3.763 -7.862 1.00 77.56 215 ASP A C 1
ATOM 1725 O O . ASP A 1 215 ? -16.913 -3.408 -8.034 1.00 77.56 215 ASP A O 1
ATOM 1729 N N . LEU A 1 216 ? -18.601 -3.871 -6.631 1.00 73.94 216 LEU A N 1
ATOM 1730 C CA . LEU A 1 216 ? -17.916 -3.489 -5.382 1.00 73.94 216 LEU A CA 1
ATOM 1731 C C . LEU A 1 216 ? -16.470 -4.008 -5.279 1.00 73.94 216 LEU A C 1
ATOM 1733 O O . LEU A 1 216 ? -15.584 -3.289 -4.830 1.00 73.94 216 LEU A O 1
ATOM 1737 N N . LEU A 1 217 ? -16.226 -5.244 -5.727 1.00 72.12 217 LEU A N 1
ATOM 1738 C CA . LEU A 1 217 ? -14.912 -5.903 -5.673 1.00 72.12 217 LEU A CA 1
ATOM 1739 C C . LEU A 1 217 ? -13.843 -5.258 -6.564 1.00 72.12 217 LEU A C 1
ATOM 1741 O O . LEU A 1 217 ? -12.664 -5.533 -6.385 1.00 72.12 217 LEU A O 1
ATOM 1745 N N . HIS A 1 218 ? -14.254 -4.433 -7.523 1.00 72.88 218 HIS A N 1
ATOM 1746 C CA . HIS A 1 218 ? -13.375 -3.759 -8.479 1.00 72.88 218 HIS A CA 1
ATOM 1747 C C . HIS A 1 218 ? -13.471 -2.229 -8.358 1.00 72.88 218 HIS A C 1
ATOM 1749 O O . HIS A 1 218 ? -12.977 -1.509 -9.222 1.00 72.88 218 HIS A O 1
ATOM 1755 N N . GLY A 1 219 ? -14.195 -1.733 -7.349 1.00 59.41 219 GLY A N 1
ATOM 1756 C CA . GLY A 1 219 ? -14.508 -0.314 -7.177 1.00 59.41 219 GLY A CA 1
ATOM 1757 C C . GLY A 1 219 ? -13.600 0.430 -6.199 1.00 59.41 219 GLY A C 1
ATOM 1758 O O . GLY A 1 219 ? -13.860 1.608 -5.949 1.00 59.41 219 GLY A O 1
ATOM 1759 N N . LEU A 1 220 ? -12.597 -0.246 -5.632 1.00 54.62 220 LEU A N 1
ATOM 1760 C CA . LEU A 1 220 ? -11.707 0.268 -4.590 1.00 54.62 220 LEU A CA 1
ATOM 1761 C C . LEU A 1 220 ? -10.269 0.343 -5.086 1.00 54.62 220 LEU A C 1
ATOM 1763 O O . LEU A 1 220 ? -9.841 -0.623 -5.754 1.00 54.62 220 LEU A O 1
#

Organism: Populus alba (NCBI:txid43335)

InterPro domains:
  IPR003347 JmjC domain [PF02373] (154-218)
  IPR003347 JmjC domain [PS51184] (121-220)
  IPR003347 JmjC domain [SM00558] (121-219)

Radius of gyration: 22.95 Å; chains: 1; bounding box: 69×51×67 Å

Sequence (220 aa):
MGTTRRRKRRLTNSSSEGNVASETDETFGFHSGSDFTLEEFEKEAAYFKECYFGTKDLMDDGNETQKWEPSVEDIEGEYWRIVEKPTEEVKVLYGADLETATFGSGFPKAAALMTEGDSDQYVVSGWNLNNLPRLPGSVLCFEGCDISGVLVPWLYVGMCFSSFCWHVEDHHLYSLNYLHWGDPKIWYGVPESHASNLEDAMRKHLPDLFEEQPDLLHGL

pLDDT: mean 81.63, std 21.8, range [27.52, 98.25]

Foldseek 3Di:
DDDDDDDDDDDDDDDDDDDPDPPPVVPPDDDDDDDDDPVRLVVVLVVLQCVVQQDDPPPDDDDDSDRDDDDPVRLVVVLVCCVVPNPDDDDFDKDWLAFCVPVNDLFDAPVVPPDDDDDPCRRPDCLNLLNVCCDPPRPSVPPPDCDRVRNGNGDIDGHRSDDDDQAADVVNDDDDDDDSDDDDDDDDDDDPVCPVVVVVVCCVVVVVVCVVPVCVRVPD